Protein AF-0000000074464822 (afdb_homodimer)

Organism: Aspergillus tubingensis (strain CBS 134.48) (NCBI:txid767770)

Sequence (252 aa):
MSTTTFASEATTFESALTSLFSGPPETTEADLAKLFTPTFTQRDDETTRDFSAFVAHIKWLRGNLPPGSVTLKITQFLRDGNQFADRHSSTMTMPDGKVGAAETFMFGEVAEDGRIEWVVETVKRKMSTTTFASEATTFESALTSLFSGPPETTEADLAKLFTPTFTQRDDETTRDFSAFVAHIKWLRGNLPPGSVTLKITQFLRDGNQFADRHSSTMTMPDGKVGAAETFMFGEVAEDGRIEWVVETVKRK

Structure (mmCIF, N/CA/C/O backbone):
data_AF-0000000074464822-model_v1
#
loop_
_entity.id
_entity.type
_entity.pdbx_description
1 polymer 'SnoaL-like domain-containing protein'
#
loop_
_atom_site.group_PDB
_atom_site.id
_atom_site.type_symbol
_atom_site.label_atom_id
_atom_site.label_alt_id
_atom_site.label_comp_id
_atom_site.label_asym_id
_atom_site.label_entity_id
_atom_site.label_seq_id
_atom_site.pdbx_PDB_ins_code
_atom_site.Cartn_x
_atom_site.Cartn_y
_atom_site.Cartn_z
_atom_site.occupancy
_atom_site.B_iso_or_equiv
_atom_site.auth_seq_id
_atom_site.auth_comp_id
_atom_site.auth_asym_id
_atom_site.auth_atom_id
_atom_site.pdbx_PDB_model_num
ATOM 1 N N . MET A 1 1 ? -4.094 8.406 30.281 1 46.09 1 MET A N 1
ATOM 2 C CA . MET A 1 1 ? -3.926 9.43 29.266 1 46.09 1 MET A CA 1
ATOM 3 C C . MET A 1 1 ? -4.852 9.172 28.078 1 46.09 1 MET A C 1
ATOM 5 O O . MET A 1 1 ? -5.109 8.023 27.719 1 46.09 1 MET A O 1
ATOM 9 N N . SER A 1 2 ? -5.699 10.023 27.844 1 52.19 2 SER A N 1
ATOM 10 C CA . SER A 1 2 ? -6.73 9.867 26.812 1 52.19 2 SER A CA 1
ATOM 11 C C . SER A 1 2 ? -6.133 9.422 25.484 1 52.19 2 SER A C 1
ATOM 13 O O . SER A 1 2 ? -5.223 10.062 24.969 1 52.19 2 SER A O 1
ATOM 15 N N . THR A 1 3 ? -6.125 8.148 25.156 1 66.31 3 THR A N 1
ATOM 16 C CA . THR A 1 3 ? -5.508 7.559 23.984 1 66.31 3 THR A CA 1
ATOM 17 C C . THR A 1 3 ? -6.207 8.031 22.703 1 66.31 3 THR A C 1
ATOM 19 O O . THR A 1 3 ? -7.438 7.977 22.609 1 66.31 3 THR A O 1
ATOM 22 N N . THR A 1 4 ? -5.516 8.93 22.031 1 82.44 4 THR A N 1
ATOM 23 C CA . THR A 1 4 ? -6.055 9.289 20.719 1 82.44 4 THR A CA 1
ATOM 24 C C . THR A 1 4 ? -6.453 8.039 19.938 1 82.44 4 THR A C 1
ATOM 26 O O . THR A 1 4 ? -5.805 7 20.047 1 82.44 4 THR A O 1
ATOM 29 N N . THR A 1 5 ? -7.629 8.117 19.266 1 92.38 5 THR A N 1
ATOM 30 C CA . THR A 1 5 ? -8.172 6.922 18.625 1 92.38 5 THR A CA 1
ATOM 31 C C . THR A 1 5 ? -8.508 7.199 17.156 1 92.38 5 THR A C 1
ATOM 33 O O . THR A 1 5 ? -9.211 6.418 16.516 1 92.38 5 THR A O 1
ATOM 36 N N . PHE A 1 6 ? -7.957 8.25 16.688 1 97 6 PHE A N 1
ATOM 37 C CA . PHE A 1 6 ? -8.375 8.68 15.359 1 97 6 PHE A CA 1
ATOM 38 C C . PHE A 1 6 ? -7.98 7.641 14.312 1 97 6 PHE A C 1
ATOM 40 O O . PHE A 1 6 ? -8.609 7.551 13.258 1 97 6 PHE A O 1
ATOM 47 N N . ALA A 1 7 ? -6.984 6.816 14.609 1 97.19 7 ALA A N 1
ATOM 48 C CA . ALA A 1 7 ? -6.473 5.863 13.633 1 97.19 7 ALA A CA 1
ATOM 49 C C . ALA A 1 7 ? -7.09 4.484 13.836 1 97.19 7 ALA A C 1
ATOM 51 O O . ALA A 1 7 ? -6.492 3.469 13.469 1 97.19 7 ALA A O 1
ATOM 52 N N . SER A 1 8 ? -8.273 4.445 14.422 1 96.19 8 SER A N 1
ATOM 53 C CA . SER A 1 8 ? -8.898 3.158 14.703 1 96.19 8 SER A CA 1
ATOM 54 C C . SER A 1 8 ? -10 2.848 13.703 1 96.19 8 SER A C 1
ATOM 56 O O . SER A 1 8 ? -10.453 1.704 13.602 1 96.19 8 SER A O 1
ATOM 58 N N . GLU A 1 9 ? -10.453 3.93 13.031 1 97 9 GLU A N 1
ATOM 59 C CA . GLU A 1 9 ? -11.531 3.768 12.062 1 97 9 GLU A CA 1
ATOM 60 C C . GLU A 1 9 ? -11.305 4.633 10.828 1 97 9 GLU A C 1
ATOM 62 O O . GLU A 1 9 ? -10.742 5.727 10.922 1 97 9 GLU A O 1
ATOM 67 N N . ALA A 1 10 ? -11.891 4.152 9.758 1 98 10 ALA A N 1
ATOM 68 C CA . ALA A 1 10 ? -11.703 4.824 8.477 1 98 10 ALA A CA 1
ATOM 69 C C . ALA A 1 10 ? -12.18 6.273 8.539 1 98 10 ALA A C 1
ATOM 71 O O . ALA A 1 10 ? -11.477 7.18 8.086 1 98 10 ALA A O 1
ATOM 72 N N . THR A 1 11 ? -13.289 6.531 9.125 1 97.94 11 THR A N 1
ATOM 73 C CA . THR A 1 11 ? -13.906 7.855 9.102 1 97.94 11 THR A CA 1
ATOM 74 C C . THR A 1 11 ? -13.07 8.852 9.898 1 97.94 11 THR A C 1
ATOM 76 O O . THR A 1 11 ? -12.805 9.961 9.438 1 97.94 11 THR A O 1
ATOM 79 N N . THR A 1 12 ? -12.711 8.477 11.086 1 98.12 12 THR A N 1
ATOM 80 C CA . THR A 1 12 ? -11.914 9.375 11.914 1 98.12 12 THR A CA 1
ATOM 81 C C . THR A 1 12 ? -10.516 9.547 11.336 1 98.12 12 THR A C 1
ATOM 83 O O . THR A 1 12 ? -9.922 10.633 11.43 1 98.12 12 THR A O 1
ATOM 86 N N . PHE A 1 13 ? -9.992 8.492 10.766 1 98.75 13 PHE A N 1
ATOM 87 C CA . PHE A 1 13 ? -8.688 8.586 10.117 1 98.75 13 PHE A CA 1
ATOM 88 C C . PHE A 1 13 ? -8.742 9.531 8.922 1 98.75 13 PHE A C 1
ATOM 90 O O . PHE A 1 13 ? -7.855 10.367 8.742 1 98.75 13 PHE A O 1
ATOM 97 N N . GLU A 1 14 ? -9.766 9.445 8.141 1 98.75 14 GLU A N 1
ATOM 98 C CA . GLU A 1 14 ? -9.984 10.328 6.996 1 98.75 14 GLU A CA 1
ATOM 99 C C . GLU A 1 14 ? -10.039 11.789 7.434 1 98.75 14 GLU A C 1
ATOM 101 O O . GLU A 1 14 ? -9.414 12.648 6.809 1 98.75 14 GLU A O 1
ATOM 106 N N . SER A 1 15 ? -10.773 12.031 8.484 1 98 15 SER A N 1
ATOM 107 C CA . SER A 1 15 ? -10.867 13.383 9.023 1 98 15 SER A CA 1
ATOM 108 C C . SER A 1 15 ? -9.508 13.891 9.492 1 98 15 SER A C 1
ATOM 110 O O . SER A 1 15 ? -9.164 15.055 9.273 1 98 15 SER A O 1
ATOM 112 N N . ALA A 1 16 ? -8.781 13.023 10.109 1 98.19 16 ALA A N 1
ATOM 113 C CA . ALA A 1 16 ? -7.453 13.391 10.586 1 98.19 16 ALA A CA 1
ATOM 114 C C . ALA A 1 16 ? -6.531 13.742 9.422 1 98.19 16 ALA A C 1
ATOM 116 O O . ALA A 1 16 ? -5.871 14.789 9.438 1 98.19 16 ALA A O 1
ATOM 117 N N . LEU A 1 17 ? -6.477 12.891 8.398 1 98.38 17 LEU A N 1
ATOM 118 C CA . LEU A 1 17 ? -5.621 13.148 7.246 1 98.38 17 LEU A CA 1
ATOM 119 C C . LEU A 1 17 ? -6.02 14.445 6.555 1 98.38 17 LEU A C 1
ATOM 121 O O . LEU A 1 17 ? -5.156 15.242 6.176 1 98.38 17 LEU A O 1
ATOM 125 N N . THR A 1 18 ? -7.281 14.68 6.402 1 97.5 18 THR A N 1
ATOM 126 C CA . THR A 1 18 ? -7.777 15.891 5.758 1 97.5 18 THR A CA 1
ATOM 127 C C . THR A 1 18 ? -7.402 17.125 6.57 1 97.5 18 THR A C 1
ATOM 129 O O . THR A 1 18 ? -7.09 18.172 6.004 1 97.5 18 THR A O 1
ATOM 132 N N . SER A 1 19 ? -7.41 17.016 7.855 1 97.06 19 SER A N 1
ATOM 133 C CA . SER A 1 19 ? -7.152 18.141 8.742 1 97.06 19 SER A CA 1
ATOM 134 C C . SER A 1 19 ? -5.711 18.625 8.633 1 97.06 19 SER A C 1
ATOM 136 O O . SER A 1 19 ? -5.379 19.719 9.078 1 97.06 19 SER A O 1
ATOM 138 N N . LEU A 1 20 ? -4.855 17.781 8.094 1 97.94 20 LEU A N 1
ATOM 139 C CA . LEU A 1 20 ? -3.451 18.141 7.953 1 97.94 20 LEU A CA 1
ATOM 140 C C . LEU A 1 20 ? -3.295 19.422 7.145 1 97.94 20 LEU A C 1
ATOM 142 O O . LEU A 1 20 ? -2.361 20.203 7.375 1 97.94 20 LEU A O 1
ATOM 146 N N . PHE A 1 21 ? -4.168 19.609 6.242 1 97.19 21 PHE A N 1
ATOM 147 C CA . PHE A 1 21 ? -4.008 20.6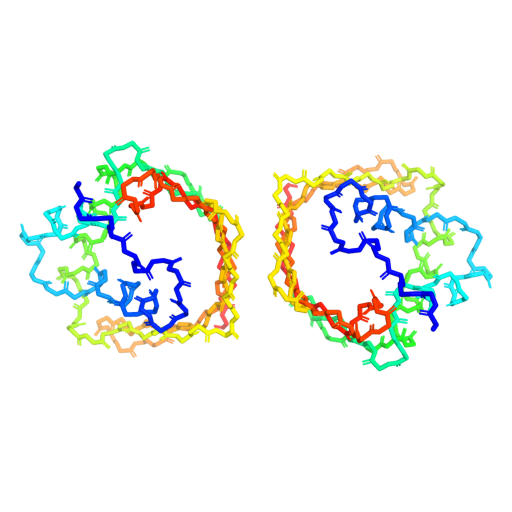72 5.254 1 97.19 21 PHE A CA 1
ATOM 148 C C . PHE A 1 21 ? -4.867 21.875 5.613 1 97.19 21 PHE A C 1
ATOM 150 O O . PHE A 1 21 ? -4.961 22.828 4.84 1 97.19 21 PHE A O 1
ATOM 157 N N . SER A 1 22 ? -5.438 21.797 6.773 1 94.44 22 SER A N 1
ATOM 158 C CA . SER A 1 22 ? -6.328 22.875 7.215 1 94.44 22 SER A CA 1
ATOM 159 C C . SER A 1 22 ? -5.688 23.703 8.32 1 94.44 22 SER A C 1
ATOM 161 O O . SER A 1 22 ? -4.793 23.219 9.023 1 94.44 22 SER A O 1
ATOM 163 N N . GLY A 1 23 ? -6.109 24.953 8.508 1 94.5 23 GLY A N 1
ATOM 164 C CA . GLY A 1 23 ? -5.641 25.828 9.562 1 94.5 23 GLY A CA 1
ATOM 165 C C . GLY A 1 23 ? -4.504 26.734 9.125 1 94.5 23 GLY A C 1
ATOM 166 O O . GLY A 1 23 ? -3.908 26.531 8.07 1 94.5 23 GLY A O 1
ATOM 167 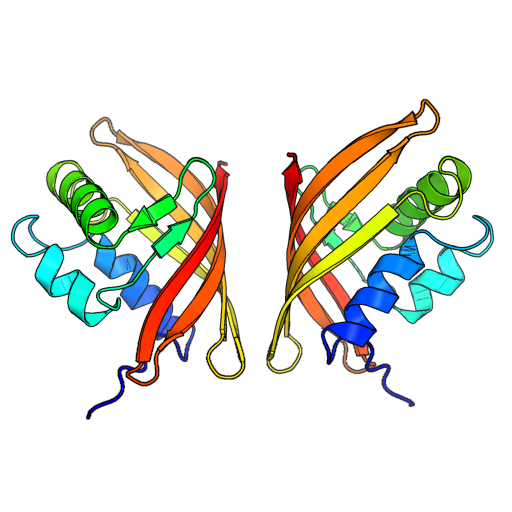N N . PRO A 1 24 ? -4.227 27.812 9.945 1 96.25 24 PRO A N 1
ATOM 168 C CA . PRO A 1 24 ? -3.125 28.719 9.594 1 96.25 24 PRO A CA 1
ATOM 169 C C . PRO A 1 24 ? -1.755 28.047 9.742 1 96.25 24 PRO A C 1
ATOM 171 O O . PRO A 1 24 ? -1.562 27.203 10.609 1 96.25 24 PRO A O 1
ATOM 174 N N . PRO A 1 25 ? -0.821 28.438 8.867 1 97.69 25 PRO A N 1
ATOM 175 C CA . PRO A 1 25 ? 0.526 27.859 8.93 1 97.69 25 PRO A CA 1
ATOM 176 C C . PRO A 1 25 ? 1.141 27.953 10.328 1 97.69 25 PRO A C 1
ATOM 178 O O . PRO A 1 25 ? 1.886 27.062 10.742 1 97.69 25 PRO A O 1
ATOM 181 N N . GLU A 1 26 ? 0.803 28.922 11.125 1 97.81 26 GLU A N 1
ATOM 182 C CA . GLU A 1 26 ? 1.422 29.219 12.414 1 97.81 26 GLU A CA 1
ATOM 183 C C . GLU A 1 26 ? 1.108 28.125 13.43 1 97.81 26 GLU A C 1
ATOM 185 O O . GLU A 1 26 ? 1.851 27.938 14.398 1 97.81 26 GLU A O 1
ATOM 190 N N . THR A 1 27 ? 0.01 27.406 13.195 1 98.19 27 THR A N 1
ATOM 191 C CA . THR A 1 27 ? -0.395 26.406 14.18 1 98.19 27 THR A CA 1
ATOM 192 C C . THR A 1 27 ? -0.031 25.016 13.703 1 98.19 27 THR A C 1
ATOM 194 O O . THR A 1 27 ? -0.394 24.016 14.336 1 98.19 27 THR A O 1
ATOM 197 N N . THR A 1 28 ? 0.711 24.875 12.625 1 98.56 28 THR A N 1
ATOM 198 C CA . THR A 1 28 ? 0.962 23.594 11.977 1 98.56 28 THR A CA 1
ATOM 199 C C . THR A 1 28 ? 1.614 22.625 12.953 1 98.56 28 THR A C 1
ATOM 201 O O . THR A 1 28 ? 1.137 21.5 13.125 1 98.56 28 THR A O 1
ATOM 204 N N . GLU A 1 29 ? 2.641 23.016 13.625 1 98.69 29 GLU A N 1
ATOM 205 C CA . GLU A 1 29 ? 3.383 22.094 14.492 1 98.69 29 GLU A CA 1
ATOM 206 C C . GLU A 1 29 ? 2.512 21.594 15.641 1 98.69 29 GLU A C 1
ATOM 208 O O . GLU A 1 29 ? 2.504 20.406 15.945 1 98.69 29 GLU A O 1
ATOM 213 N N . ALA A 1 30 ? 1.84 22.484 16.281 1 98.56 30 ALA A N 1
ATOM 214 C CA . ALA A 1 30 ? 0.974 22.109 17.391 1 98.56 30 ALA A CA 1
ATOM 215 C C . ALA A 1 30 ? -0.124 21.156 16.938 1 98.56 30 ALA A C 1
ATOM 217 O O . ALA A 1 30 ? -0.455 20.203 17.641 1 98.56 30 ALA A O 1
ATOM 218 N N . ASP A 1 31 ? -0.759 21.406 15.805 1 98.25 31 ASP A N 1
ATOM 219 C CA . ASP A 1 31 ? -1.804 20.547 15.258 1 98.25 31 ASP A CA 1
ATOM 220 C C . ASP A 1 31 ? -1.26 19.156 14.953 1 98.25 31 ASP A C 1
ATOM 222 O O . ASP A 1 31 ? -1.88 18.156 15.305 1 98.25 31 ASP A O 1
ATOM 226 N N . LEU A 1 32 ? -0.098 19.109 14.312 1 98.62 32 LEU A N 1
ATOM 227 C CA . LEU A 1 32 ? 0.474 17.828 13.914 1 98.62 32 LEU A CA 1
ATOM 228 C C . LEU A 1 32 ? 0.945 17.031 15.125 1 98.62 32 LEU A C 1
ATOM 230 O O . LEU A 1 32 ? 0.882 15.805 15.141 1 98.62 32 LEU A O 1
ATOM 234 N N . ALA A 1 33 ? 1.358 17.719 16.156 1 98.5 33 ALA A N 1
ATOM 235 C CA . ALA A 1 33 ? 1.831 17.062 17.375 1 98.5 33 ALA A CA 1
ATOM 236 C C . ALA A 1 33 ? 0.699 16.312 18.062 1 98.5 33 ALA A C 1
ATOM 238 O O . ALA A 1 33 ? 0.946 15.438 18.891 1 98.5 33 ALA A O 1
ATOM 239 N N . LYS A 1 34 ? -0.506 16.625 17.781 1 98.06 34 LYS A N 1
ATOM 240 C CA . LYS A 1 34 ? -1.649 15.898 18.328 1 98.06 34 LYS A CA 1
ATOM 241 C C . LYS A 1 34 ? -1.821 14.547 17.625 1 98.06 34 LYS A C 1
ATOM 243 O O . LYS A 1 34 ? -2.455 13.641 18.172 1 98.06 34 LYS A O 1
ATOM 248 N N . LEU A 1 35 ? -1.298 14.422 16.406 1 98.56 35 LEU A N 1
ATOM 249 C CA . LEU A 1 35 ? -1.56 13.266 15.562 1 98.56 35 LEU A CA 1
ATOM 250 C C . LEU A 1 35 ? -0.312 12.398 15.422 1 98.56 35 LEU A C 1
ATOM 252 O O . LEU A 1 35 ? -0.412 11.188 15.18 1 98.56 35 LEU A O 1
ATOM 256 N N . PHE A 1 36 ? 0.83 13.031 15.57 1 98.75 36 PHE A N 1
ATOM 257 C CA . PHE A 1 36 ? 2.096 12.352 15.312 1 98.75 36 PHE A CA 1
ATOM 258 C C . PHE A 1 36 ? 3.023 12.469 16.516 1 98.75 36 PHE A C 1
ATOM 260 O O . PHE A 1 36 ? 3.039 13.5 17.203 1 98.75 36 PHE A O 1
ATOM 267 N N . THR A 1 37 ? 3.82 11.43 16.766 1 98.75 37 THR A N 1
ATOM 268 C CA . THR A 1 37 ? 4.789 11.461 17.844 1 98.75 37 THR A CA 1
ATOM 269 C C . THR A 1 37 ? 5.969 12.359 17.5 1 98.75 37 THR A C 1
ATOM 271 O O . THR A 1 37 ? 6.195 12.672 16.328 1 98.75 37 THR A O 1
ATOM 274 N N . PRO A 1 38 ? 6.723 12.727 18.484 1 98.31 38 PRO A N 1
ATOM 275 C CA . PRO A 1 38 ? 7.906 13.539 18.203 1 98.31 38 PRO A CA 1
ATOM 276 C C . PRO A 1 38 ? 8.969 12.789 17.406 1 98.31 38 PRO A C 1
ATOM 278 O O . PRO A 1 38 ? 9.836 13.414 16.781 1 98.31 38 PRO A O 1
ATOM 281 N N . THR A 1 39 ? 8.922 11.484 17.375 1 98.5 39 THR A N 1
ATOM 282 C CA . THR A 1 39 ? 9.891 10.664 16.656 1 98.5 39 THR A CA 1
ATOM 283 C C . THR A 1 39 ? 9.328 10.211 15.305 1 98.5 39 THR A C 1
ATOM 285 O O . THR A 1 39 ? 9.906 9.344 14.648 1 98.5 39 THR A O 1
ATOM 288 N N . PHE A 1 40 ? 8.25 10.758 14.969 1 98.88 40 PHE A N 1
ATOM 289 C CA . PHE A 1 40 ? 7.539 10.406 13.75 1 98.88 40 PHE A CA 1
ATOM 290 C C . PHE A 1 40 ? 8.469 10.477 12.547 1 98.88 40 PHE A C 1
ATOM 292 O O . PHE A 1 40 ? 9.297 11.383 12.438 1 98.88 40 PHE A O 1
ATOM 299 N N . THR A 1 41 ? 8.273 9.531 11.578 1 98.88 41 THR A N 1
ATOM 300 C CA . THR A 1 41 ? 8.906 9.594 10.258 1 98.88 41 THR A CA 1
ATOM 301 C C . THR A 1 41 ? 7.887 9.312 9.156 1 98.88 41 THR A C 1
ATOM 303 O O . THR A 1 41 ? 7 8.469 9.328 1 98.88 41 THR A O 1
ATOM 306 N N . GLN A 1 42 ? 8.031 9.992 8.047 1 98.88 42 GLN A N 1
ATOM 307 C CA . GLN A 1 42 ? 7.27 9.719 6.832 1 98.88 42 GLN A CA 1
ATOM 308 C C . GLN A 1 42 ? 8.195 9.375 5.668 1 98.88 42 GLN A C 1
ATOM 310 O O . GLN A 1 42 ? 9.008 10.203 5.246 1 98.88 42 GLN A O 1
ATOM 315 N N . ARG A 1 43 ? 8.102 8.164 5.152 1 98.75 43 ARG A N 1
ATOM 316 C CA . ARG A 1 43 ? 8.789 7.797 3.922 1 98.75 43 ARG A CA 1
ATOM 317 C C . ARG A 1 43 ? 7.832 7.777 2.736 1 98.75 43 ARG A C 1
ATOM 319 O O . ARG A 1 43 ? 6.875 7 2.719 1 98.75 43 ARG A O 1
ATOM 326 N N . ASP A 1 44 ? 8.086 8.648 1.851 1 97.38 44 ASP A N 1
ATOM 327 C CA . ASP A 1 44 ? 7.305 8.609 0.618 1 97.38 44 ASP A CA 1
ATOM 328 C C . ASP A 1 44 ? 8.156 8.133 -0.557 1 97.38 44 ASP A C 1
ATOM 330 O O . ASP A 1 44 ? 9.109 7.371 -0.373 1 97.38 44 ASP A O 1
ATOM 334 N N . ASP A 1 45 ? 7.809 8.461 -1.777 1 95.69 45 ASP A N 1
ATOM 335 C CA . ASP A 1 45 ? 8.484 7.941 -2.961 1 95.69 45 ASP A CA 1
ATOM 336 C C . ASP A 1 45 ? 9.891 8.531 -3.094 1 95.69 45 ASP A C 1
ATOM 338 O O . ASP A 1 45 ? 10.773 7.918 -3.691 1 95.69 45 ASP A O 1
ATOM 342 N N . GLU A 1 46 ? 10.109 9.664 -2.525 1 94.44 46 GLU A N 1
ATOM 343 C CA . GLU A 1 46 ? 11.305 10.43 -2.859 1 94.44 46 GLU A CA 1
ATOM 344 C C . GLU A 1 46 ? 12.258 10.516 -1.67 1 94.44 46 GLU A C 1
ATOM 346 O O . GLU A 1 46 ? 13.477 10.562 -1.848 1 94.44 46 GLU A O 1
ATOM 351 N N . THR A 1 47 ? 11.68 10.594 -0.517 1 96.31 47 THR A N 1
ATOM 352 C CA . THR A 1 47 ? 12.523 10.883 0.635 1 96.31 47 THR A CA 1
ATOM 353 C C . THR A 1 47 ? 11.883 10.383 1.923 1 96.31 47 THR A C 1
ATOM 355 O O . THR A 1 47 ? 10.758 9.867 1.902 1 96.31 47 THR A O 1
ATOM 358 N N . THR A 1 48 ? 12.664 10.492 2.979 1 98.38 48 THR A N 1
ATOM 359 C CA . THR A 1 48 ? 12.172 10.305 4.34 1 98.38 48 THR A CA 1
ATOM 360 C C . THR A 1 48 ? 12.25 11.617 5.121 1 98.38 48 THR A C 1
ATOM 362 O O . THR A 1 48 ? 13.281 12.289 5.117 1 98.38 48 THR A O 1
ATOM 365 N N . ARG A 1 49 ? 11.133 12.008 5.758 1 98.75 49 ARG A N 1
ATOM 366 C CA . ARG A 1 49 ? 11.047 13.203 6.594 1 98.75 49 ARG A CA 1
ATOM 367 C C . ARG A 1 49 ? 10.898 12.836 8.062 1 98.75 49 ARG A C 1
ATOM 369 O O . ARG A 1 49 ? 10.125 11.938 8.414 1 98.75 49 ARG A O 1
ATOM 376 N N . ASP A 1 50 ? 11.664 13.469 8.883 1 9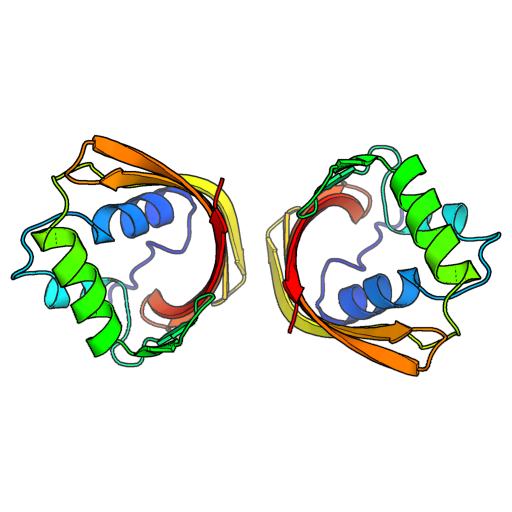8.81 50 ASP A N 1
ATOM 377 C CA . ASP A 1 50 ? 11.344 13.422 10.312 1 98.81 50 ASP A CA 1
ATOM 378 C C . ASP A 1 50 ? 10.227 14.398 10.656 1 98.81 50 ASP A C 1
ATOM 380 O O . ASP A 1 50 ? 9.664 15.047 9.766 1 98.81 50 ASP A O 1
ATOM 384 N N . PHE A 1 51 ? 9.875 14.469 11.938 1 98.88 51 PHE A N 1
ATOM 385 C CA . PHE A 1 51 ? 8.727 15.266 12.352 1 98.88 51 PHE A CA 1
ATOM 386 C C . PHE A 1 51 ? 8.914 16.719 11.945 1 98.88 51 PHE A C 1
ATOM 388 O O . PHE A 1 51 ? 8 17.344 11.391 1 98.88 51 PHE A O 1
ATOM 395 N N . SER A 1 52 ? 10.086 17.312 12.188 1 98.81 52 SER A N 1
ATOM 396 C CA . SER A 1 52 ? 10.336 18.719 11.891 1 98.81 52 SER A CA 1
ATOM 397 C C . SER A 1 52 ? 10.234 19 10.391 1 98.81 52 SER A C 1
ATOM 399 O O . SER A 1 52 ? 9.641 20 9.977 1 98.81 52 SER A O 1
ATOM 401 N N . ALA A 1 53 ? 10.797 18.125 9.602 1 98.75 53 ALA A N 1
ATOM 402 C CA . ALA A 1 53 ? 10.727 18.281 8.156 1 98.75 53 ALA A CA 1
ATOM 403 C C . ALA A 1 53 ? 9.297 18.125 7.656 1 98.75 53 ALA A C 1
ATOM 405 O O . ALA A 1 53 ? 8.875 18.812 6.723 1 98.75 53 ALA A O 1
ATOM 406 N N . PHE A 1 54 ? 8.633 17.219 8.203 1 98.81 54 PHE A N 1
ATOM 407 C CA . PHE A 1 54 ? 7.23 17.016 7.859 1 98.81 54 PHE A CA 1
ATOM 408 C C . PHE A 1 54 ? 6.406 18.25 8.195 1 98.81 54 PHE A C 1
ATOM 410 O O . PHE A 1 54 ? 5.594 18.703 7.387 1 98.81 54 PHE A O 1
ATOM 417 N N . VAL A 1 55 ? 6.609 18.766 9.375 1 98.81 55 VAL A N 1
ATOM 418 C CA . VAL A 1 55 ? 5.945 20 9.789 1 98.81 55 VAL A CA 1
ATOM 419 C C . VAL A 1 55 ? 6.23 21.109 8.781 1 98.81 55 VAL A C 1
ATOM 421 O O . VAL A 1 55 ? 5.316 21.828 8.352 1 98.81 55 VAL A O 1
ATOM 424 N N . ALA A 1 56 ? 7.488 21.234 8.422 1 98.69 56 ALA A N 1
ATOM 425 C CA . ALA A 1 56 ? 7.863 22.266 7.461 1 98.69 56 ALA A CA 1
ATOM 426 C C . ALA A 1 56 ? 7.129 22.094 6.137 1 98.69 56 ALA A C 1
ATOM 428 O O . ALA A 1 56 ? 6.68 23.062 5.527 1 98.69 56 ALA A O 1
ATOM 429 N N . HIS A 1 57 ? 6.992 20.922 5.688 1 97.94 57 HIS A N 1
ATOM 430 C CA . HIS A 1 57 ? 6.312 20.609 4.434 1 97.94 57 HIS A CA 1
ATOM 431 C C . HIS A 1 57 ? 4.832 20.969 4.504 1 97.94 57 HIS A C 1
ATOM 433 O O . HIS A 1 57 ? 4.316 21.672 3.625 1 97.94 57 HIS A O 1
ATOM 439 N N . ILE A 1 58 ? 4.18 20.516 5.551 1 98.25 58 ILE A N 1
ATOM 440 C CA . ILE A 1 58 ? 2.754 20.781 5.707 1 98.25 58 ILE A CA 1
ATOM 441 C C . ILE A 1 58 ? 2.529 22.281 5.906 1 98.25 58 ILE A C 1
ATOM 443 O O . ILE A 1 58 ? 1.56 22.844 5.391 1 98.25 58 ILE A O 1
ATOM 447 N N . LYS A 1 59 ? 3.408 22.938 6.68 1 98.5 59 LYS A N 1
ATOM 448 C CA . LYS A 1 59 ? 3.328 24.375 6.871 1 98.5 59 LYS A CA 1
ATOM 449 C C . LYS A 1 59 ? 3.395 25.109 5.535 1 98.5 59 LYS A C 1
ATOM 451 O O . LYS A 1 59 ? 2.641 26.062 5.301 1 98.5 59 LYS A O 1
ATOM 456 N N . TRP A 1 60 ? 4.309 24.688 4.711 1 97.88 60 TRP A N 1
ATOM 457 C CA . TRP A 1 60 ? 4.414 25.266 3.373 1 97.88 60 TRP A CA 1
ATOM 458 C C . TRP A 1 60 ? 3.117 25.078 2.594 1 97.88 60 TRP A C 1
ATOM 460 O O . TRP A 1 60 ? 2.605 26.031 1.994 1 97.88 60 TRP A O 1
ATOM 470 N N . LEU A 1 61 ? 2.555 23.906 2.637 1 97.06 61 LEU A N 1
ATOM 471 C CA . LEU A 1 61 ? 1.312 23.625 1.923 1 97.06 61 LEU A CA 1
ATOM 472 C C . LEU A 1 61 ? 0.179 24.5 2.443 1 97.06 61 LEU A C 1
ATOM 474 O O . LEU A 1 61 ? -0.58 25.078 1.656 1 97.06 61 LEU A O 1
ATOM 478 N N . ARG A 1 62 ? 0.076 24.625 3.752 1 97.25 62 ARG A N 1
ATOM 479 C CA . ARG A 1 62 ? -0.955 25.469 4.348 1 97.25 62 ARG A CA 1
ATOM 480 C C . ARG A 1 62 ? -0.786 26.922 3.92 1 97.25 62 ARG A C 1
ATOM 482 O O . ARG A 1 62 ? -1.769 27.656 3.791 1 97.25 62 ARG A O 1
ATOM 489 N N . GLY A 1 63 ? 0.377 27.344 3.766 1 96.75 63 GLY A N 1
ATOM 490 C CA . GLY A 1 63 ? 0.651 28.719 3.393 1 96.75 63 GLY A CA 1
ATOM 491 C C . GLY A 1 63 ? 0.422 29 1.918 1 96.75 63 GLY A C 1
ATOM 492 O O . GLY A 1 63 ? 0.184 30.141 1.524 1 96.75 63 GLY A O 1
ATOM 493 N N . ASN A 1 64 ? 0.451 27.984 1.107 1 95.81 64 ASN A N 1
ATOM 494 C CA . ASN A 1 64 ? 0.477 28.188 -0.335 1 95.81 64 ASN A CA 1
ATOM 495 C C . ASN A 1 64 ? -0.819 27.734 -0.994 1 95.81 64 ASN A C 1
ATOM 497 O O . ASN A 1 64 ? -1.135 28.141 -2.111 1 95.81 64 ASN A O 1
ATOM 501 N N . LEU A 1 65 ? -1.514 26.828 -0.311 1 95.19 65 LEU A N 1
ATOM 502 C CA . LEU A 1 65 ? -2.752 26.312 -0.876 1 95.19 65 LEU A CA 1
ATOM 503 C C . LEU A 1 65 ? -3.965 26.984 -0.242 1 95.19 65 LEU A C 1
ATOM 505 O O . LEU A 1 65 ? -4.016 27.156 0.977 1 95.19 65 LEU A O 1
ATOM 509 N N . PRO A 1 66 ? -4.906 27.328 -1.071 1 91.88 66 PRO A N 1
ATOM 510 C CA . PRO A 1 66 ? -6.164 27.781 -0.477 1 91.88 66 PRO A CA 1
ATOM 511 C C . PRO A 1 66 ? -6.836 26.719 0.374 1 91.88 66 PRO A C 1
ATOM 513 O O . PRO A 1 66 ? -6.66 25.516 0.12 1 91.88 66 PRO A O 1
ATOM 516 N N . PRO A 1 67 ? -7.613 27.219 1.364 1 89.06 67 PRO A N 1
ATOM 517 C CA . PRO A 1 67 ? -8.375 26.25 2.143 1 89.06 67 PRO A CA 1
ATOM 518 C C . PRO A 1 67 ? -9.258 25.359 1.27 1 89.06 67 PRO A C 1
ATOM 520 O O . PRO A 1 67 ? -9.867 25.828 0.306 1 89.06 67 PRO A O 1
ATOM 523 N N . GLY A 1 68 ? -9.258 24.109 1.576 1 92.62 68 GLY A N 1
ATOM 524 C CA . GLY A 1 68 ? -10.117 23.188 0.844 1 92.62 68 GLY A CA 1
ATOM 525 C C . GLY A 1 68 ? -9.477 22.672 -0.428 1 92.62 68 GLY A C 1
ATOM 526 O O . GLY A 1 68 ? -10.125 21.969 -1.208 1 92.62 68 GLY A O 1
ATOM 527 N N . SER A 1 69 ? -8.242 22.922 -0.687 1 96.56 69 SER A N 1
ATOM 528 C CA . SER A 1 69 ? -7.555 22.562 -1.921 1 96.56 69 SER A CA 1
ATOM 529 C C . SER A 1 69 ? -7.242 21.078 -1.967 1 96.56 69 SER A C 1
ATOM 531 O O . SER A 1 69 ? -6.898 20.547 -3.021 1 96.56 69 SER A O 1
ATOM 533 N N . VAL A 1 70 ? -7.344 20.406 -0.818 1 97.62 70 VAL A N 1
ATOM 534 C CA . VAL A 1 70 ? -7.031 18.984 -0.762 1 97.62 70 VAL A CA 1
ATOM 535 C C . VAL A 1 70 ? -8.273 18.188 -0.354 1 97.62 70 VAL A C 1
ATOM 537 O O . VAL A 1 70 ? -8.93 18.531 0.638 1 97.62 70 VAL A O 1
ATOM 540 N N . THR A 1 71 ? -8.594 17.266 -1.134 1 97.69 71 THR A N 1
ATOM 541 C CA . THR A 1 71 ? -9.625 16.297 -0.762 1 97.69 71 THR A CA 1
ATOM 542 C C . THR A 1 71 ? -9.031 14.898 -0.614 1 97.69 71 THR A C 1
ATOM 544 O O . THR A 1 71 ? -8.008 14.586 -1.227 1 97.69 71 THR A O 1
ATOM 547 N N . LEU A 1 72 ? -9.648 14.18 0.196 1 98.38 72 LEU A N 1
ATOM 548 C CA . LEU A 1 72 ? -9.195 12.812 0.444 1 98.38 72 LEU A CA 1
ATOM 549 C C . LEU A 1 72 ? -10.367 11.891 0.742 1 98.38 72 LEU A C 1
ATOM 551 O O . LEU A 1 72 ? -11.273 12.258 1.491 1 98.38 72 LEU A O 1
ATOM 555 N N . LYS A 1 73 ? -10.406 10.688 0.157 1 98.75 73 LYS A N 1
ATOM 556 C CA . LYS A 1 73 ? -11.398 9.648 0.406 1 98.75 73 LYS A CA 1
ATOM 557 C C . LYS A 1 73 ? -10.727 8.297 0.639 1 98.75 73 LYS A C 1
ATOM 559 O O . LYS A 1 73 ? -10.062 7.762 -0.255 1 98.75 73 LYS A O 1
ATOM 564 N N . ILE A 1 74 ? -10.914 7.77 1.808 1 98.81 74 ILE A N 1
ATOM 565 C CA . ILE A 1 74 ? -10.383 6.449 2.117 1 98.81 74 ILE A CA 1
ATOM 566 C C . ILE A 1 74 ? -11.172 5.383 1.365 1 98.81 74 ILE A C 1
ATOM 568 O O . ILE A 1 74 ? -12.398 5.332 1.452 1 98.81 74 ILE A O 1
ATOM 572 N N . THR A 1 75 ? -10.539 4.578 0.665 1 98.62 75 THR A N 1
ATOM 573 C CA . THR A 1 75 ? -11.141 3.479 -0.08 1 98.62 75 THR A CA 1
ATOM 574 C C . THR A 1 75 ? -11.094 2.188 0.73 1 98.62 75 THR A C 1
ATOM 576 O O . THR A 1 75 ? -11.984 1.345 0.619 1 98.62 75 THR A O 1
ATOM 579 N N . GLN A 1 76 ? -10.055 1.967 1.468 1 98.75 76 GLN A N 1
ATOM 580 C CA . GLN A 1 76 ? -9.844 0.795 2.312 1 98.75 76 GLN A CA 1
ATOM 581 C C . GLN A 1 76 ? -8.984 1.138 3.525 1 98.75 76 GLN A C 1
ATOM 583 O O . GLN A 1 76 ? -7.992 1.855 3.406 1 98.75 76 GLN A O 1
ATOM 588 N N . PHE A 1 77 ? -9.383 0.729 4.676 1 98.88 77 PHE A N 1
ATOM 589 C CA . PHE A 1 77 ? -8.688 0.976 5.93 1 98.88 77 PHE A CA 1
ATOM 590 C C . PHE A 1 77 ? -8.641 -0.287 6.785 1 98.88 77 PHE A C 1
ATOM 592 O O . PHE A 1 77 ? -9.656 -0.972 6.941 1 98.88 77 PHE A O 1
ATOM 599 N N . LEU A 1 78 ? -7.492 -0.67 7.262 1 98.81 78 LEU A N 1
ATOM 600 C CA . LEU A 1 78 ? -7.281 -1.795 8.164 1 98.81 78 LEU A CA 1
ATOM 601 C C . LEU A 1 78 ? -6.574 -1.343 9.438 1 98.81 78 LEU A C 1
ATOM 603 O O . LEU A 1 78 ? -5.66 -0.517 9.383 1 98.81 78 LEU A O 1
ATOM 607 N N . ARG A 1 79 ? -6.961 -1.91 10.5 1 98.44 79 ARG A N 1
ATOM 608 C CA . ARG A 1 79 ? -6.289 -1.789 11.789 1 98.44 79 ARG A CA 1
ATOM 609 C C . ARG A 1 79 ? -6.035 -3.16 12.406 1 98.44 79 ARG A C 1
ATOM 611 O O . ARG A 1 79 ? -6.969 -3.949 12.578 1 98.44 79 ARG A O 1
ATOM 618 N N . ASP A 1 80 ? -4.809 -3.504 12.688 1 97.88 80 ASP A N 1
ATOM 619 C CA . ASP A 1 80 ? -4.379 -4.746 13.32 1 97.88 80 ASP A CA 1
ATOM 620 C C . ASP A 1 80 ? -3.354 -4.48 14.422 1 97.88 80 ASP A C 1
ATOM 622 O O . ASP A 1 80 ? -2.17 -4.281 14.141 1 97.88 80 ASP A O 1
ATOM 626 N N . GLY A 1 81 ? -3.781 -4.508 15.695 1 96.94 81 GLY A N 1
ATOM 627 C CA . GLY A 1 81 ? -2.924 -4.059 16.781 1 96.94 81 GLY A CA 1
ATOM 628 C C . GLY A 1 81 ? -2.473 -2.619 16.625 1 96.94 81 GLY A C 1
ATOM 629 O O . GLY A 1 81 ? -3.299 -1.715 16.484 1 96.94 81 GLY A O 1
ATOM 630 N N . ASN A 1 82 ? -1.192 -2.449 16.625 1 97.94 82 ASN A N 1
ATOM 631 C CA . ASN A 1 82 ? -0.664 -1.097 16.484 1 97.94 82 ASN A CA 1
ATOM 632 C C . ASN A 1 82 ? -0.345 -0.762 15.031 1 97.94 82 ASN A C 1
ATOM 634 O O . ASN A 1 82 ? 0.185 0.311 14.734 1 97.94 82 ASN A O 1
ATOM 638 N N . GLN A 1 83 ? -0.654 -1.63 14.133 1 98.56 83 GLN A N 1
ATOM 639 C CA . GLN A 1 83 ? -0.418 -1.367 12.711 1 98.56 83 GLN A CA 1
ATOM 640 C C . GLN A 1 83 ? -1.696 -0.907 12.016 1 98.56 83 GLN A C 1
ATOM 642 O O . GLN A 1 83 ? -2.793 -1.345 12.375 1 98.56 83 GLN A O 1
ATOM 647 N N . PHE A 1 84 ? -1.534 -0.005 11.062 1 98.75 84 PHE A N 1
ATOM 648 C CA . PHE A 1 84 ? -2.646 0.349 10.188 1 98.75 84 PHE A CA 1
ATOM 649 C C . PHE A 1 84 ? -2.191 0.418 8.734 1 98.75 84 PHE A C 1
ATOM 651 O O . PHE A 1 84 ? -0.996 0.54 8.461 1 98.75 84 PHE A O 1
ATOM 658 N N . ALA A 1 85 ? -3.096 0.289 7.844 1 98.88 85 ALA A N 1
ATOM 659 C CA . ALA A 1 85 ? -2.916 0.48 6.406 1 98.88 85 ALA A CA 1
ATOM 660 C C . ALA A 1 85 ? -4.137 1.146 5.781 1 98.88 85 ALA A C 1
ATOM 662 O O . ALA A 1 85 ? -5.273 0.854 6.164 1 98.88 85 ALA A O 1
ATOM 663 N N . ASP A 1 86 ? -3.916 2.057 4.867 1 98.69 86 ASP A N 1
ATOM 664 C CA . ASP A 1 86 ? -5.051 2.639 4.156 1 98.69 86 ASP A CA 1
ATOM 665 C C . ASP A 1 86 ? -4.711 2.877 2.686 1 98.69 86 ASP A C 1
ATOM 667 O O . ASP A 1 86 ? -3.541 3.061 2.334 1 98.69 86 ASP A O 1
ATOM 671 N N . ARG A 1 87 ? -5.633 2.725 1.883 1 98.75 87 ARG A N 1
ATOM 672 C CA . ARG A 1 87 ? -5.66 3.154 0.488 1 98.75 87 ARG A CA 1
ATOM 673 C C . ARG A 1 87 ? -6.703 4.246 0.275 1 98.75 87 ARG A C 1
ATOM 675 O O . ARG A 1 87 ? -7.863 4.09 0.658 1 98.75 87 ARG A O 1
ATOM 682 N N . HIS A 1 88 ? -6.23 5.41 -0.289 1 98.88 88 HIS A N 1
ATOM 683 C CA . HIS A 1 88 ? -7.184 6.504 -0.461 1 98.88 88 HIS A CA 1
ATOM 684 C C . HIS A 1 88 ? -6.941 7.242 -1.771 1 98.88 88 HIS A C 1
ATOM 686 O O . HIS A 1 88 ? -5.84 7.199 -2.322 1 98.88 88 HIS A O 1
ATOM 692 N N . SER A 1 89 ? -7.938 7.82 -2.264 1 98.62 89 SER A N 1
ATOM 693 C CA . SER A 1 89 ? -7.871 8.766 -3.373 1 98.62 89 SER A CA 1
ATOM 694 C C . SER A 1 89 ? -7.828 10.203 -2.869 1 98.62 89 SER A C 1
ATOM 696 O O . SER A 1 89 ? -8.445 10.531 -1.854 1 98.62 89 SER A O 1
ATOM 698 N N . SER A 1 90 ? -7.09 11.039 -3.535 1 98.62 90 SER A N 1
ATOM 699 C CA . SER A 1 90 ? -6.996 12.445 -3.156 1 98.62 90 SER A CA 1
ATOM 700 C C . SER A 1 90 ? -6.941 13.344 -4.387 1 98.62 90 SER A C 1
ATOM 702 O O . SER A 1 90 ? -6.594 12.891 -5.48 1 98.62 90 SER A O 1
ATOM 704 N N . THR A 1 91 ? -7.344 14.539 -4.223 1 98.38 91 THR A N 1
ATOM 705 C CA . THR A 1 91 ? -7.109 15.617 -5.176 1 98.38 91 THR A CA 1
ATOM 706 C C . THR A 1 91 ? -6.453 16.812 -4.488 1 98.38 91 THR A C 1
ATOM 708 O O . THR A 1 91 ? -6.676 17.047 -3.299 1 98.38 91 THR A O 1
ATOM 711 N N . MET A 1 92 ? -5.656 17.469 -5.184 1 97.75 92 MET A N 1
ATOM 712 C CA . MET A 1 92 ? -5.043 18.719 -4.754 1 97.75 92 MET A CA 1
ATOM 713 C C . MET A 1 92 ? -5.195 19.797 -5.82 1 97.75 92 MET A C 1
ATOM 715 O O . MET A 1 92 ? -4.82 19.578 -6.977 1 97.75 92 MET A O 1
ATOM 719 N N . THR A 1 93 ? -5.777 20.828 -5.473 1 96.88 93 THR A N 1
ATOM 720 C CA . THR A 1 93 ? -5.902 21.984 -6.355 1 96.88 93 THR A CA 1
ATOM 721 C C . THR A 1 93 ? -4.797 23 -6.09 1 96.88 93 THR A C 1
ATOM 723 O O . THR A 1 93 ? -4.703 23.547 -4.988 1 96.88 93 THR A O 1
ATOM 726 N N . MET A 1 94 ? -4.086 23.312 -7.141 1 93.88 94 MET A N 1
ATOM 727 C CA . MET A 1 94 ? -2.988 24.281 -7.012 1 93.88 94 MET A CA 1
ATOM 728 C C . MET A 1 94 ? -3.494 25.703 -7.156 1 93.88 94 MET A C 1
ATOM 730 O O . MET A 1 94 ? -4.613 25.938 -7.625 1 93.88 94 MET A O 1
ATOM 734 N N . PRO A 1 95 ? -2.58 26.625 -6.77 1 92.69 95 PRO A N 1
ATOM 735 C CA . PRO A 1 95 ? -2.998 28.031 -6.855 1 92.69 95 PRO A CA 1
ATOM 736 C C . PRO A 1 95 ? -3.346 28.453 -8.281 1 92.69 95 PRO A C 1
ATOM 738 O O . PRO A 1 95 ? -4.191 29.328 -8.477 1 92.69 95 PRO A O 1
ATOM 741 N N . ASP A 1 96 ? -2.805 27.875 -9.219 1 93.62 96 ASP A N 1
ATOM 742 C CA . ASP A 1 96 ? -3.078 28.234 -10.609 1 93.62 96 ASP A CA 1
ATOM 743 C C . ASP A 1 96 ? -4.34 27.547 -11.117 1 93.62 96 ASP A C 1
ATOM 745 O O . ASP A 1 96 ? -4.695 27.672 -12.297 1 93.62 96 ASP A O 1
ATOM 749 N N . GLY A 1 97 ? -4.922 26.766 -10.266 1 93.5 97 GLY A N 1
ATOM 750 C CA . GLY A 1 97 ? -6.191 26.141 -10.602 1 93.5 97 GLY A CA 1
ATOM 751 C C . GLY A 1 97 ? -6.043 24.719 -11.094 1 93.5 97 GLY A C 1
ATOM 752 O O . GLY A 1 97 ? -7.035 23.984 -11.234 1 93.5 97 GLY A O 1
ATOM 753 N N . LYS A 1 98 ? -4.922 24.328 -11.367 1 95.5 98 LYS A N 1
ATOM 754 C CA . LYS A 1 98 ? -4.695 22.953 -11.812 1 95.5 98 LYS A CA 1
ATOM 755 C C . LYS A 1 98 ? -5.004 21.953 -10.703 1 95.5 98 LYS A C 1
ATOM 757 O O . LYS A 1 98 ? -4.633 22.172 -9.547 1 95.5 98 LYS A O 1
ATOM 762 N N . VAL A 1 99 ? -5.758 20.922 -11.062 1 97.31 99 VAL A N 1
ATOM 763 C CA . VAL A 1 99 ? -6.129 19.891 -10.102 1 97.31 99 VAL A CA 1
ATOM 764 C C . VAL A 1 99 ? -5.352 18.609 -10.383 1 97.31 99 VAL A C 1
ATOM 766 O O . VAL A 1 99 ? -5.383 18.094 -11.5 1 97.31 99 VAL A O 1
ATOM 769 N N . GLY A 1 100 ? -4.633 18.156 -9.375 1 97.56 100 GLY A N 1
ATOM 770 C CA . GLY A 1 100 ? -3.984 16.859 -9.43 1 97.56 100 GLY A CA 1
ATOM 771 C C . GLY A 1 100 ? -4.727 15.789 -8.648 1 97.56 100 GLY A C 1
ATOM 772 O O . GLY A 1 100 ? -5.266 16.062 -7.574 1 97.56 100 GLY A O 1
ATOM 773 N N . ALA A 1 101 ? -4.809 14.57 -9.242 1 98.25 101 ALA A N 1
ATOM 774 C CA . ALA A 1 101 ? -5.41 13.43 -8.562 1 98.25 101 ALA A CA 1
ATOM 775 C C . ALA A 1 101 ? -4.371 12.344 -8.281 1 98.25 101 ALA A C 1
ATOM 777 O O . ALA A 1 101 ? -3.402 12.203 -9.031 1 98.25 101 ALA A O 1
ATOM 778 N N . ALA A 1 102 ? -4.652 11.602 -7.203 1 98.19 102 ALA A N 1
ATOM 779 C CA . ALA A 1 102 ? -3.707 10.547 -6.855 1 98.19 102 ALA A CA 1
ATOM 780 C C . ALA A 1 102 ? -4.391 9.438 -6.062 1 98.19 102 ALA A C 1
ATOM 782 O O . ALA A 1 102 ? -5.465 9.641 -5.492 1 98.19 102 ALA A O 1
ATOM 783 N N . GLU A 1 103 ? -3.859 8.273 -6.113 1 98.62 103 GLU A N 1
ATOM 784 C CA . GLU A 1 103 ? -4.145 7.16 -5.215 1 98.62 103 GLU A CA 1
ATOM 785 C C . GLU A 1 103 ? -2.943 6.844 -4.332 1 98.62 103 GLU A C 1
ATOM 787 O O . GLU A 1 103 ? -1.833 6.648 -4.828 1 98.62 103 GLU A O 1
ATOM 792 N N . THR A 1 104 ? -3.15 6.867 -3.062 1 98.75 104 THR A N 1
ATOM 793 C CA . THR A 1 104 ? -2.078 6.641 -2.1 1 98.75 104 THR A CA 1
ATOM 794 C C . THR A 1 104 ? -2.246 5.293 -1.408 1 98.75 104 THR A C 1
ATOM 796 O O . THR A 1 104 ? -3.359 4.918 -1.03 1 98.75 104 THR A O 1
ATOM 799 N N . PHE A 1 105 ? -1.222 4.504 -1.354 1 98.94 105 PHE A N 1
ATOM 800 C CA . PHE A 1 105 ? -1.079 3.307 -0.534 1 98.94 105 PHE A CA 1
ATOM 801 C C . PHE A 1 105 ? -0.178 3.576 0.665 1 98.94 105 PHE A C 1
ATOM 803 O O . PHE A 1 105 ? 1.011 3.863 0.503 1 98.94 105 PHE A O 1
ATOM 810 N N . MET A 1 106 ? -0.753 3.477 1.862 1 98.94 106 MET A N 1
ATOM 811 C CA . MET A 1 106 ? -0.039 3.916 3.059 1 98.94 106 MET A CA 1
ATOM 812 C C . MET A 1 106 ? -0.082 2.844 4.141 1 98.94 106 MET A C 1
ATOM 814 O O . MET A 1 106 ? -1.126 2.23 4.375 1 98.94 106 MET A O 1
ATOM 818 N N . PHE A 1 107 ? 1.056 2.568 4.781 1 98.94 107 PHE A N 1
ATOM 819 C CA . PHE A 1 107 ? 1.196 1.727 5.961 1 98.94 107 PHE A CA 1
ATOM 820 C C . PHE A 1 107 ? 1.8 2.514 7.117 1 98.94 107 PHE A C 1
ATOM 822 O O . PHE A 1 107 ? 2.615 3.414 6.906 1 98.94 107 PHE A O 1
ATOM 829 N N . GLY A 1 108 ? 1.4 2.146 8.297 1 98.81 108 GLY A N 1
ATOM 830 C CA . GLY A 1 108 ? 1.985 2.82 9.445 1 98.81 108 GLY A CA 1
ATOM 831 C C . GLY A 1 108 ? 1.738 2.092 10.75 1 98.81 108 GLY A C 1
ATOM 832 O O . GLY A 1 108 ? 1.14 1.015 10.766 1 98.81 108 GLY A O 1
ATOM 833 N N . GLU A 1 109 ? 2.283 2.678 11.789 1 98.69 109 GLU A N 1
ATOM 834 C CA . GLU A 1 109 ? 2.086 2.197 13.156 1 98.69 109 GLU A CA 1
ATOM 835 C C . GLU A 1 109 ? 1.724 3.342 14.094 1 98.69 109 GLU A C 1
ATOM 837 O O . GLU A 1 109 ? 2.146 4.48 13.891 1 98.69 109 GLU A O 1
ATOM 842 N N . VAL A 1 110 ? 0.981 2.965 15.07 1 98.44 110 VAL A N 1
ATOM 843 C CA . VAL A 1 110 ? 0.616 3.926 16.109 1 98.44 110 VAL A CA 1
ATOM 844 C C . VAL A 1 110 ? 1.356 3.598 17.391 1 98.44 110 VAL A C 1
ATOM 846 O O . VAL A 1 110 ? 1.597 2.426 17.703 1 98.44 110 VAL A O 1
ATOM 849 N N . ALA A 1 111 ? 1.716 4.629 18.094 1 98.19 111 ALA A N 1
ATOM 850 C CA . ALA A 1 111 ? 2.297 4.492 19.422 1 98.19 111 ALA A CA 1
ATOM 851 C C . ALA A 1 111 ? 1.225 4.168 20.469 1 98.19 111 ALA A C 1
ATOM 853 O O . ALA A 1 111 ? 0.034 4.141 20.141 1 98.19 111 ALA A O 1
ATOM 854 N N . GLU A 1 112 ? 1.68 3.896 21.672 1 96.81 112 GLU A N 1
ATOM 855 C CA . GLU A 1 112 ? 0.782 3.525 22.75 1 96.81 112 GLU A CA 1
ATOM 856 C C . GLU A 1 112 ? -0.228 4.633 23.047 1 96.81 112 GLU A C 1
ATOM 858 O O . GLU A 1 112 ? -1.371 4.359 23.406 1 96.81 112 GLU A O 1
ATOM 863 N N . ASP A 1 113 ? 0.177 5.848 22.812 1 96.88 113 ASP A N 1
ATOM 864 C CA . ASP A 1 113 ? -0.703 6.969 23.125 1 96.88 113 ASP A CA 1
ATOM 865 C C . ASP A 1 113 ? -1.651 7.266 21.969 1 96.88 113 ASP A C 1
ATOM 867 O O . ASP A 1 113 ? -2.406 8.234 22.016 1 96.88 113 ASP A O 1
ATOM 871 N N . GLY A 1 114 ? -1.558 6.488 20.891 1 97.25 114 GLY A N 1
ATOM 872 C CA . GLY A 1 114 ? -2.514 6.57 19.797 1 97.25 114 GLY A CA 1
ATOM 873 C C . GLY A 1 114 ? -2.025 7.422 18.641 1 97.25 114 GLY A C 1
ATOM 874 O O . GLY A 1 114 ? -2.621 7.414 17.562 1 97.25 114 GLY A O 1
ATOM 875 N N . ARG A 1 115 ? -0.927 8.1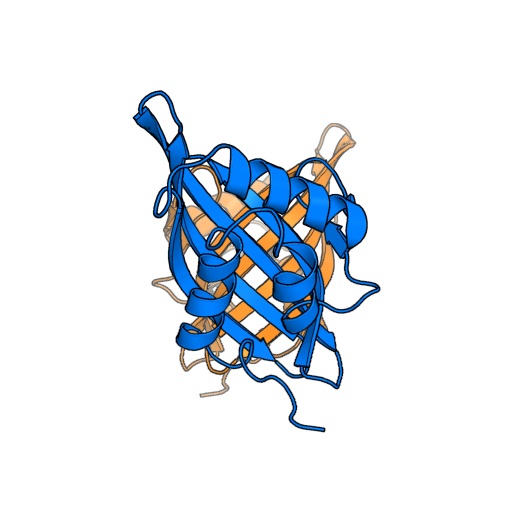56 18.844 1 98.62 115 ARG A N 1
ATOM 876 C CA . ARG A 1 115 ? -0.358 8.969 17.781 1 98.62 115 ARG A CA 1
ATOM 877 C C . ARG A 1 115 ? 0.416 8.102 16.797 1 98.62 115 ARG A C 1
ATOM 879 O O . ARG A 1 115 ? 0.868 7.008 17.141 1 98.62 115 ARG A O 1
ATOM 886 N N . ILE A 1 116 ? 0.547 8.602 15.602 1 98.81 116 ILE A N 1
ATOM 887 C CA . ILE A 1 116 ? 1.246 7.852 14.562 1 98.81 116 ILE A CA 1
ATOM 888 C C . ILE A 1 116 ? 2.754 7.965 14.766 1 98.81 116 ILE A C 1
ATOM 890 O O . ILE A 1 116 ? 3.279 9.062 14.969 1 98.81 116 ILE A O 1
ATOM 894 N N . GL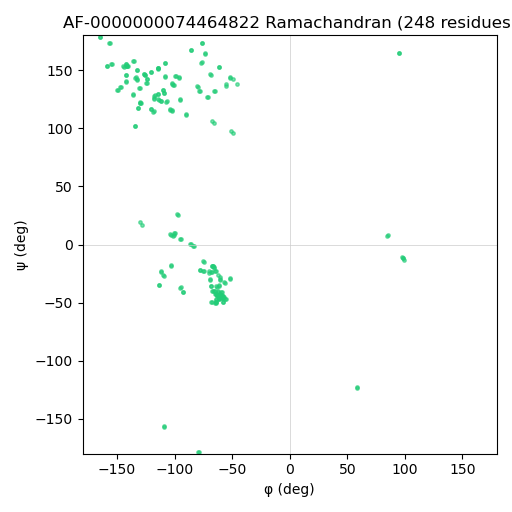U A 1 117 ? 3.389 6.859 14.711 1 98.75 117 GLU A N 1
ATOM 895 C CA . GLU A 1 117 ? 4.836 6.805 14.898 1 98.75 117 GLU A CA 1
ATOM 896 C C . GLU A 1 117 ? 5.574 6.895 13.562 1 98.75 117 GLU A C 1
ATOM 898 O O . GLU A 1 117 ? 6.637 7.516 13.477 1 98.75 117 GLU A O 1
ATOM 903 N N . TRP A 1 118 ? 5.078 6.234 12.586 1 98.88 118 TRP A N 1
ATOM 904 C CA . TRP A 1 118 ? 5.68 6.32 11.258 1 98.88 118 TRP A CA 1
ATOM 905 C C . TRP A 1 118 ? 4.684 5.918 10.18 1 98.88 118 TRP A C 1
ATOM 907 O O . TRP A 1 118 ? 3.717 5.199 10.453 1 98.88 118 TRP A O 1
ATOM 917 N N . VAL A 1 119 ? 4.895 6.453 9 1 98.88 119 VAL A N 1
ATOM 918 C CA . VAL A 1 119 ? 4.164 6.02 7.809 1 98.88 119 VAL A CA 1
ATOM 919 C C . VAL A 1 119 ? 5.145 5.785 6.66 1 98.88 119 VAL A C 1
ATOM 921 O O . VAL A 1 119 ? 6.16 6.477 6.551 1 98.88 119 VAL A O 1
ATOM 924 N N . VAL A 1 120 ? 4.902 4.789 5.891 1 98.88 120 VAL A N 1
ATOM 925 C CA . VAL A 1 120 ? 5.492 4.535 4.582 1 98.88 120 VAL A CA 1
ATOM 926 C C . VAL A 1 120 ? 4.402 4.547 3.51 1 98.88 120 VAL A C 1
ATOM 928 O O . VAL A 1 120 ? 3.367 3.893 3.662 1 98.88 120 VAL A O 1
ATOM 931 N N . GLU A 1 121 ? 4.656 5.312 2.502 1 98.81 121 GLU A N 1
ATOM 932 C CA . GLU A 1 121 ? 3.592 5.41 1.506 1 98.81 121 GLU A CA 1
ATOM 933 C C . GLU A 1 121 ? 4.164 5.535 0.097 1 98.81 121 GLU A C 1
ATOM 935 O O . GLU A 1 121 ? 5.32 5.93 -0.076 1 98.81 121 GLU A O 1
ATOM 940 N N . THR A 1 122 ? 3.467 5.125 -0.881 1 98.62 122 THR A N 1
ATOM 941 C CA . THR A 1 122 ? 3.688 5.383 -2.299 1 98.62 122 THR A CA 1
ATOM 942 C C . THR A 1 122 ? 2.447 6.004 -2.936 1 98.62 122 THR A C 1
ATOM 944 O O . THR A 1 122 ? 1.319 5.672 -2.566 1 98.62 122 THR A O 1
ATOM 947 N N . VAL A 1 123 ? 2.643 6.957 -3.764 1 97.88 123 VAL A N 1
ATOM 948 C CA . VAL A 1 123 ? 1.575 7.777 -4.328 1 97.88 123 VAL A CA 1
ATOM 949 C C . VAL A 1 123 ? 1.536 7.602 -5.844 1 97.88 123 VAL A C 1
ATOM 951 O O . VAL A 1 123 ? 2.496 7.941 -6.539 1 97.88 123 VAL A O 1
ATOM 954 N N . LYS A 1 124 ? 0.498 7.051 -6.348 1 97 124 LYS A N 1
ATOM 955 C CA . LYS A 1 124 ? 0.265 6.934 -7.785 1 97 124 LYS A CA 1
ATOM 956 C C . LYS A 1 124 ? -0.505 8.141 -8.32 1 97 124 LYS A C 1
ATOM 958 O O . LYS A 1 124 ? -1.695 8.297 -8.031 1 97 124 LYS A O 1
ATOM 963 N N . ARG A 1 125 ? 0.179 8.922 -9.117 1 94.31 125 ARG A N 1
ATOM 964 C CA . ARG A 1 125 ? -0.475 10.078 -9.711 1 94.31 125 ARG A CA 1
ATOM 965 C C . ARG A 1 125 ? -1.308 9.68 -10.922 1 94.31 125 ARG A C 1
ATOM 967 O O . ARG A 1 125 ? -0.894 8.82 -11.711 1 94.31 125 ARG A O 1
ATOM 974 N N . LYS A 1 126 ? -2.441 10.25 -10.93 1 89.19 126 LYS A N 1
ATOM 975 C CA . LYS A 1 126 ? -3.367 9.953 -12.016 1 89.19 126 LYS A CA 1
ATOM 976 C C . LYS A 1 126 ? -3.361 11.062 -13.062 1 89.19 126 LYS A C 1
ATOM 978 O O . LYS A 1 126 ? -3.154 12.234 -12.734 1 89.19 126 LYS A O 1
ATOM 983 N N . MET B 1 1 ? -16.359 -26.781 5.176 1 46.38 1 MET B N 1
ATOM 984 C CA . MET B 1 1 ? -15.344 -26.766 4.137 1 46.38 1 MET B CA 1
ATOM 985 C C . MET B 1 1 ? -14.047 -26.141 4.66 1 46.38 1 MET B C 1
ATOM 987 O O . MET B 1 1 ? -14.078 -25.219 5.465 1 46.38 1 MET B O 1
ATOM 991 N N . SER B 1 2 ? -13.055 -26.859 4.664 1 53.44 2 SER B N 1
ATOM 992 C CA . SER B 1 2 ? -11.773 -26.469 5.258 1 53.44 2 SER B CA 1
ATOM 993 C C . SER B 1 2 ? -11.328 -25.094 4.758 1 53.44 2 SER B C 1
ATOM 995 O O . SER B 1 2 ? -11.25 -24.875 3.549 1 53.44 2 SER B O 1
ATOM 997 N N . THR B 1 3 ? -11.547 -24.016 5.48 1 68.62 3 THR B N 1
ATOM 998 C CA . THR B 1 3 ? -11.242 -22.641 5.098 1 68.62 3 THR B CA 1
ATOM 999 C C . THR B 1 3 ? -9.734 -22.422 5.016 1 68.62 3 THR B C 1
ATOM 1001 O O . THR B 1 3 ? -9 -22.766 5.941 1 68.62 3 THR B O 1
ATOM 1004 N N . THR B 1 4 ? -9.297 -22.328 3.777 1 84.19 4 THR B N 1
ATOM 1005 C CA . THR B 1 4 ? -7.887 -21.953 3.65 1 84.19 4 THR B CA 1
ATOM 1006 C C . THR B 1 4 ? -7.57 -20.734 4.504 1 84.19 4 THR B C 1
ATOM 1008 O O . THR B 1 4 ? -8.422 -19.875 4.703 1 84.19 4 THR B O 1
ATOM 1011 N N . THR B 1 5 ? -6.332 -20.75 5.125 1 93 5 THR B N 1
ATOM 1012 C CA . THR B 1 5 ? -6.004 -19.703 6.09 1 93 5 THR B CA 1
ATOM 1013 C C . THR B 1 5 ? -4.648 -19.078 5.766 1 93 5 THR B C 1
ATOM 1015 O O . THR B 1 5 ? -4.039 -18.422 6.621 1 93 5 THR B O 1
ATOM 1018 N N . PHE B 1 6 ? -4.258 -19.281 4.578 1 97 6 PHE B N 1
ATOM 1019 C CA . PHE B 1 6 ? -2.898 -18.859 4.254 1 97 6 PHE B CA 1
ATOM 1020 C C . PHE B 1 6 ? -2.756 -17.344 4.371 1 97 6 PHE B C 1
ATOM 1022 O O . PHE B 1 6 ? -1.655 -16.844 4.598 1 97 6 PHE B O 1
ATOM 1029 N N . ALA B 1 7 ? -3.871 -16.625 4.273 1 97.25 7 ALA B N 1
ATOM 1030 C CA . ALA B 1 7 ? -3.816 -15.164 4.27 1 97.25 7 ALA B CA 1
ATOM 1031 C C . ALA B 1 7 ? -4.113 -14.602 5.656 1 97.25 7 ALA B C 1
ATOM 1033 O O . ALA B 1 7 ? -4.59 -13.477 5.785 1 97.25 7 ALA B O 1
ATOM 1034 N N . SER B 1 8 ? -3.848 -15.391 6.68 1 96.31 8 SER B N 1
ATOM 1035 C CA . SER B 1 8 ? -4.16 -14.953 8.031 1 96.31 8 SER B CA 1
ATOM 1036 C C . SER B 1 8 ? -2.902 -14.508 8.773 1 96.31 8 SER B C 1
ATOM 1038 O O . SER B 1 8 ? -2.986 -13.852 9.812 1 96.31 8 SER B O 1
ATOM 1040 N N . GLU B 1 9 ? -1.758 -14.945 8.227 1 97.06 9 GLU B N 1
ATOM 1041 C CA . GLU B 1 9 ? -0.485 -14.617 8.859 1 97.06 9 GLU B CA 1
ATOM 1042 C C . GLU B 1 9 ? 0.586 -14.305 7.816 1 97.06 9 GLU B C 1
ATOM 1044 O O . GLU B 1 9 ? 0.588 -14.883 6.73 1 97.06 9 GLU B O 1
ATOM 1049 N N . ALA B 1 10 ? 1.518 -13.516 8.273 1 98.06 10 ALA B N 1
ATOM 1050 C CA . ALA B 1 10 ? 2.576 -13.062 7.375 1 98.06 10 ALA B CA 1
ATOM 1051 C C . ALA B 1 10 ? 3.344 -14.25 6.793 1 98.06 10 ALA B C 1
ATOM 1053 O O . ALA B 1 10 ? 3.594 -14.297 5.586 1 98.06 10 ALA B O 1
ATOM 1054 N N . THR B 1 11 ? 3.676 -15.195 7.566 1 97.94 11 THR B N 1
ATOM 1055 C CA . THR B 1 11 ? 4.543 -16.297 7.141 1 97.94 11 THR B CA 1
ATOM 1056 C C . THR B 1 11 ? 3.846 -17.172 6.102 1 97.94 11 THR B C 1
ATOM 1058 O O . THR B 1 11 ? 4.434 -17.5 5.074 1 97.94 11 THR B O 1
ATOM 1061 N N . THR B 1 12 ? 2.646 -17.562 6.391 1 98.12 12 THR B N 1
ATOM 1062 C CA . THR B 1 12 ? 1.917 -18.406 5.449 1 98.12 12 THR B CA 1
ATOM 1063 C C . THR B 1 12 ? 1.571 -17.625 4.184 1 98.12 12 THR B C 1
ATOM 1065 O O . THR B 1 12 ? 1.56 -18.172 3.084 1 98.12 12 THR B O 1
ATOM 1068 N N . PHE B 1 13 ? 1.284 -16.359 4.352 1 98.75 13 PHE B N 1
ATOM 1069 C CA . PHE B 1 13 ? 1.009 -15.523 3.191 1 98.75 13 PHE B CA 1
ATOM 1070 C C . PHE B 1 13 ? 2.246 -15.391 2.312 1 98.75 13 PHE B C 1
ATOM 1072 O O . PHE B 1 13 ? 2.16 -15.492 1.087 1 98.75 13 PHE B O 1
ATOM 1079 N N . GLU B 1 14 ? 3.381 -15.195 2.902 1 98.75 14 GLU B N 1
ATOM 1080 C CA . GLU B 1 14 ? 4.656 -15.125 2.195 1 98.75 14 GLU B CA 1
ATOM 1081 C C . GLU B 1 14 ? 4.918 -16.391 1.397 1 98.75 14 GLU B C 1
ATOM 1083 O O . GLU B 1 14 ? 5.309 -16.328 0.231 1 98.75 14 GLU B O 1
ATOM 1088 N N . SER B 1 15 ? 4.68 -17.516 2.033 1 98.06 15 SER B N 1
ATOM 1089 C CA . SER B 1 15 ? 4.848 -18.797 1.364 1 98.06 15 SER B CA 1
ATOM 1090 C C . SER B 1 15 ? 3.895 -18.938 0.183 1 98.06 15 SER B C 1
ATOM 1092 O O . SER B 1 15 ? 4.277 -19.438 -0.876 1 98.06 15 SER B O 1
ATOM 1094 N N . ALA B 1 16 ? 2.717 -18.484 0.387 1 98.25 16 ALA B N 1
ATOM 1095 C CA . ALA B 1 16 ? 1.724 -18.547 -0.682 1 98.25 16 ALA B CA 1
ATOM 1096 C C . ALA B 1 16 ? 2.139 -17.688 -1.87 1 98.25 16 ALA B C 1
ATOM 1098 O O . ALA B 1 16 ? 2.129 -18.141 -3.014 1 98.25 16 ALA B O 1
ATOM 1099 N N . LEU B 1 17 ? 2.518 -16.438 -1.624 1 98.38 17 LEU B N 1
ATOM 1100 C CA . LEU B 1 17 ? 2.93 -15.539 -2.703 1 98.38 17 LEU B CA 1
ATOM 1101 C C . LEU B 1 17 ? 4.141 -16.109 -3.439 1 98.38 17 LEU B C 1
ATOM 1103 O O . LEU B 1 17 ? 4.195 -16.078 -4.672 1 98.38 17 LEU B O 1
ATOM 1107 N N . THR B 1 18 ? 5.086 -16.625 -2.717 1 97.56 18 THR B N 1
ATOM 1108 C CA . THR B 1 18 ? 6.285 -17.203 -3.318 1 97.56 18 THR B CA 1
ATOM 1109 C C . THR B 1 18 ? 5.938 -18.406 -4.18 1 97.56 18 THR B C 1
ATOM 1111 O O . THR B 1 18 ? 6.547 -18.625 -5.234 1 97.56 18 THR B O 1
ATOM 1114 N N . SER B 1 19 ? 4.98 -19.172 -3.771 1 97.12 19 SER B N 1
ATOM 1115 C CA . SER B 1 19 ? 4.609 -20.406 -4.457 1 97.12 19 SER B CA 1
ATOM 1116 C C . SER B 1 19 ? 4.012 -20.109 -5.832 1 97.12 19 SER B C 1
ATOM 1118 O O . SER B 1 19 ? 3.908 -21 -6.672 1 97.12 19 SER B O 1
ATOM 1120 N N . LEU B 1 20 ? 3.574 -18.875 -6.035 1 97.94 20 LEU B N 1
ATOM 1121 C CA . LEU B 1 20 ? 2.973 -18.5 -7.312 1 97.94 20 LEU B CA 1
ATOM 1122 C C . LEU B 1 20 ? 3.932 -18.781 -8.469 1 97.94 20 LEU B C 1
ATOM 1124 O O . LEU B 1 20 ? 3.5 -19.094 -9.578 1 97.94 20 LEU B O 1
ATOM 1128 N N . PHE B 1 21 ? 5.168 -18.625 -8.195 1 97.19 21 PHE B N 1
ATOM 1129 C CA . PHE B 1 21 ? 6.168 -18.625 -9.258 1 97.19 21 PHE B CA 1
ATOM 1130 C C . PHE B 1 21 ? 6.867 -19.984 -9.336 1 97.19 21 PHE B C 1
ATOM 1132 O O . PHE B 1 21 ? 7.828 -20.141 -10.094 1 97.19 21 PHE B O 1
ATOM 1139 N N . SER B 1 22 ? 6.344 -20.906 -8.578 1 94.44 22 SER B N 1
ATOM 1140 C CA . SER B 1 22 ? 6.953 -22.219 -8.523 1 94.44 22 SER B CA 1
ATOM 1141 C C . SER B 1 22 ? 6.094 -23.266 -9.242 1 94.44 22 SER B C 1
ATOM 1143 O O . SER B 1 22 ? 4.887 -23.062 -9.398 1 94.44 22 SER B O 1
ATOM 1145 N N . GLY B 1 23 ? 6.684 -24.359 -9.703 1 94.5 23 GLY B N 1
ATOM 1146 C CA . GLY B 1 23 ? 5.977 -25.469 -10.328 1 94.5 23 GLY B CA 1
ATOM 1147 C C . GLY B 1 23 ? 5.949 -25.375 -11.844 1 94.5 23 GLY B C 1
ATOM 1148 O O . GLY B 1 23 ? 6.273 -24.328 -12.414 1 94.5 23 GLY B O 1
ATOM 1149 N N . PRO B 1 24 ? 5.59 -26.516 -12.516 1 96.25 24 PRO B N 1
ATOM 1150 C CA . PRO B 1 24 ? 5.516 -26.5 -13.977 1 96.25 24 PRO B CA 1
ATOM 1151 C C . PRO B 1 24 ? 4.355 -25.641 -14.492 1 96.25 24 PRO B C 1
ATOM 1153 O O . PRO B 1 24 ? 3.303 -25.578 -13.859 1 96.25 24 PRO B O 1
ATOM 1156 N N . PRO B 1 25 ? 4.562 -24.984 -15.641 1 97.69 25 PRO B N 1
ATOM 1157 C CA . PRO B 1 25 ? 3.506 -24.156 -16.219 1 97.69 25 PRO B CA 1
ATOM 1158 C C . PRO B 1 25 ? 2.18 -24.891 -16.359 1 97.69 25 PRO B C 1
ATOM 1160 O O . PRO B 1 25 ? 1.112 -24.297 -16.203 1 97.69 25 PRO B O 1
ATOM 1163 N N . GLU B 1 26 ? 2.18 -26.172 -16.547 1 97.75 26 GLU B N 1
ATOM 1164 C CA . GLU B 1 26 ? 0.997 -26.984 -16.844 1 97.75 26 GLU B CA 1
ATOM 1165 C C . GLU B 1 26 ? 0.049 -27.031 -15.648 1 97.75 26 GLU B C 1
ATOM 1167 O O . GLU B 1 26 ? -1.15 -27.266 -15.812 1 97.75 26 GLU B O 1
ATOM 1172 N N . THR B 1 27 ? 0.598 -26.797 -14.461 1 98.12 27 THR B N 1
ATOM 1173 C CA . THR B 1 27 ? -0.236 -26.922 -13.273 1 98.12 27 THR B CA 1
ATOM 1174 C C . THR B 1 27 ? -0.626 -25.547 -12.742 1 98.12 27 THR B C 1
ATOM 1176 O O . THR B 1 27 ? -1.231 -25.438 -11.672 1 98.12 27 THR B O 1
ATOM 1179 N N . THR B 1 28 ? -0.345 -24.5 -13.461 1 98.56 28 THR B N 1
ATOM 1180 C CA . THR B 1 28 ? -0.506 -23.141 -12.969 1 98.56 28 THR B CA 1
ATOM 1181 C C . THR B 1 28 ? -1.95 -22.875 -12.547 1 98.56 28 THR B C 1
ATOM 1183 O O . THR B 1 28 ? -2.205 -22.422 -11.43 1 98.56 28 THR B O 1
ATOM 1186 N N . GLU B 1 29 ? -2.896 -23.188 -13.359 1 98.69 29 GLU B N 1
ATOM 1187 C CA . GLU B 1 29 ? -4.293 -22.875 -13.078 1 98.69 29 GLU B CA 1
ATOM 1188 C C . GLU B 1 29 ? -4.781 -23.625 -11.828 1 98.69 29 GLU B C 1
ATOM 1190 O O . GLU B 1 29 ? -5.438 -23.031 -10.969 1 98.69 29 GLU B O 1
ATOM 1195 N N . ALA B 1 30 ? -4.508 -24.875 -11.766 1 98.5 30 ALA B N 1
ATOM 1196 C CA . ALA B 1 30 ? -4.926 -25.672 -10.617 1 98.5 30 ALA B CA 1
ATOM 1197 C C . ALA B 1 30 ? -4.305 -25.141 -9.328 1 98.5 30 ALA B C 1
ATOM 1199 O O . ALA B 1 30 ? -4.965 -25.094 -8.281 1 98.5 30 ALA B O 1
ATOM 1200 N N . ASP B 1 31 ? -3.023 -24.812 -9.336 1 98.25 31 ASP B N 1
ATOM 1201 C CA . ASP B 1 31 ? -2.332 -24.266 -8.172 1 98.25 31 ASP B CA 1
ATOM 1202 C C . ASP B 1 31 ? -2.953 -22.938 -7.73 1 98.25 31 ASP B C 1
ATOM 1204 O O . ASP B 1 31 ? -3.209 -22.734 -6.543 1 98.25 31 ASP B O 1
ATOM 1208 N N . LEU B 1 32 ? -3.197 -22.062 -8.695 1 98.62 32 LEU B N 1
ATOM 1209 C CA . LEU B 1 32 ? -3.727 -20.734 -8.375 1 98.62 32 LEU B CA 1
ATOM 1210 C C . LEU B 1 32 ? -5.168 -20.828 -7.883 1 98.62 32 LEU B C 1
ATOM 1212 O O . LEU B 1 32 ? -5.59 -20.047 -7.035 1 98.62 32 LEU B O 1
ATOM 1216 N N . ALA B 1 33 ? -5.891 -21.812 -8.352 1 98.5 33 ALA B N 1
ATOM 1217 C CA . ALA B 1 33 ? -7.281 -22 -7.949 1 98.5 33 ALA B CA 1
ATOM 1218 C C . ALA B 1 33 ? -7.379 -22.359 -6.469 1 98.5 33 ALA B C 1
ATOM 1220 O O . ALA B 1 33 ? -8.445 -22.219 -5.859 1 98.5 33 ALA B O 1
ATOM 1221 N N . LYS B 1 34 ? -6.352 -22.828 -5.891 1 98.06 34 LYS B N 1
ATOM 1222 C CA . LYS B 1 34 ? -6.328 -23.109 -4.457 1 98.06 34 LYS B CA 1
ATOM 1223 C C . LYS B 1 34 ? -6.227 -21.828 -3.645 1 98.06 34 LYS B C 1
ATOM 1225 O O . LYS B 1 34 ? -6.57 -21.797 -2.461 1 98.06 34 LYS B O 1
ATOM 1230 N N . LEU B 1 35 ? -5.707 -20.75 -4.258 1 98.62 35 LEU B N 1
ATOM 1231 C CA . LEU B 1 35 ? -5.375 -19.516 -3.541 1 98.62 35 LEU B CA 1
ATOM 1232 C C . LEU B 1 35 ? -6.34 -18.391 -3.904 1 98.62 35 LEU B C 1
ATOM 1234 O O . LEU B 1 35 ? -6.555 -17.484 -3.113 1 98.62 35 LEU B O 1
ATOM 1238 N N . PHE B 1 36 ? -6.887 -18.484 -5.09 1 98.81 36 PHE B N 1
ATOM 1239 C CA . PHE B 1 36 ? -7.711 -17.406 -5.621 1 98.81 36 PHE B CA 1
ATOM 1240 C C . PHE B 1 36 ? -9.078 -17.938 -6.047 1 98.81 36 PHE B C 1
ATOM 1242 O O . PHE B 1 36 ? -9.195 -19.047 -6.551 1 98.81 36 PHE B O 1
ATOM 1249 N N . THR B 1 37 ? -10.102 -17.109 -5.871 1 98.75 37 THR B N 1
ATOM 1250 C CA . THR B 1 37 ? -11.445 -17.484 -6.293 1 98.75 37 THR B CA 1
ATOM 1251 C C . THR B 1 37 ? -11.57 -17.422 -7.812 1 98.75 37 THR B C 1
ATOM 1253 O O . THR B 1 37 ? -10.75 -16.797 -8.484 1 98.75 37 THR B O 1
ATOM 1256 N N . PRO B 1 38 ? -12.586 -18.016 -8.336 1 98.25 38 PRO B N 1
ATOM 1257 C CA . PRO B 1 38 ? -12.797 -17.938 -9.781 1 98.25 38 PRO B CA 1
ATOM 1258 C C . PRO B 1 38 ? -13.133 -16.531 -10.258 1 98.25 38 PRO B C 1
ATOM 1260 O O . PRO B 1 38 ? -12.992 -16.234 -11.445 1 98.25 38 PRO B O 1
ATOM 1263 N N . THR B 1 39 ? -13.562 -15.656 -9.383 1 98.5 39 THR B N 1
ATOM 1264 C CA . THR B 1 39 ? -13.93 -14.289 -9.734 1 98.5 39 THR B CA 1
ATOM 1265 C C . THR B 1 39 ? -12.797 -13.32 -9.383 1 98.5 39 THR B C 1
ATOM 1267 O O . THR B 1 39 ? -12.984 -12.102 -9.406 1 98.5 39 THR B O 1
ATOM 1270 N N . PHE B 1 40 ? -11.727 -13.859 -9.055 1 98.88 40 PHE B N 1
ATOM 1271 C CA . PHE B 1 40 ? -10.555 -13.094 -8.625 1 98.88 40 PHE B CA 1
ATOM 1272 C C . PHE B 1 40 ? -10.219 -12.016 -9.648 1 98.88 40 PHE B C 1
ATOM 1274 O O . PHE B 1 40 ? -10.305 -12.242 -10.852 1 98.88 40 PHE B O 1
ATOM 1281 N N . THR B 1 41 ? -9.75 -10.828 -9.156 1 98.88 41 THR B N 1
ATOM 1282 C CA . THR B 1 41 ? -9.164 -9.789 -9.984 1 98.88 41 THR B CA 1
ATOM 1283 C C . THR B 1 41 ? -7.879 -9.25 -9.359 1 98.88 41 THR B C 1
ATOM 1285 O O . THR B 1 41 ? -7.785 -9.133 -8.133 1 98.88 41 THR B O 1
ATOM 1288 N N . GLN B 1 42 ? -6.918 -8.93 -10.188 1 98.88 42 GLN B N 1
ATOM 1289 C CA . GLN B 1 42 ? -5.695 -8.242 -9.781 1 98.88 42 GLN B CA 1
ATOM 1290 C C . GLN B 1 42 ? -5.539 -6.918 -10.523 1 98.88 42 GLN B C 1
ATOM 1292 O O . GLN B 1 42 ? -5.414 -6.898 -11.75 1 98.88 42 GLN B O 1
ATOM 1297 N N . ARG B 1 43 ? -5.555 -5.812 -9.805 1 98.75 43 ARG B N 1
ATOM 1298 C CA . ARG B 1 43 ? -5.223 -4.512 -10.375 1 98.75 43 ARG B CA 1
ATOM 1299 C C . ARG B 1 43 ? -3.816 -4.082 -9.984 1 98.75 43 ARG B C 1
ATOM 1301 O O . ARG B 1 43 ? -3.52 -3.916 -8.797 1 98.75 43 ARG B O 1
ATOM 1308 N N . ASP B 1 44 ? -3.016 -3.988 -10.969 1 97.38 44 ASP B N 1
ATOM 1309 C CA . ASP B 1 44 ? -1.688 -3.441 -10.703 1 97.38 44 ASP B CA 1
ATOM 1310 C C . ASP B 1 44 ? -1.538 -2.047 -11.312 1 97.38 44 ASP B C 1
ATOM 1312 O O . ASP B 1 44 ? -2.521 -1.316 -11.453 1 97.38 44 ASP B O 1
ATOM 1316 N N . ASP B 1 45 ? -0.338 -1.587 -11.578 1 95.56 45 ASP B N 1
ATOM 1317 C CA . ASP B 1 45 ? -0.097 -0.222 -12.039 1 95.56 45 ASP B CA 1
ATOM 1318 C C . ASP B 1 45 ? -0.607 -0.023 -13.461 1 95.56 45 ASP B C 1
ATOM 1320 O O . ASP B 1 45 ? -0.921 1.1 -13.867 1 95.56 45 ASP B O 1
ATOM 1324 N N . GLU B 1 46 ? -0.726 -1.068 -14.195 1 94.38 46 GLU B N 1
ATOM 1325 C CA . GLU B 1 46 ? -0.905 -0.934 -15.641 1 94.38 46 GLU B CA 1
ATOM 1326 C C . GLU B 1 46 ? -2.289 -1.409 -16.078 1 94.38 46 GLU B C 1
ATOM 1328 O O . GLU B 1 46 ? -2.857 -0.892 -17.031 1 94.38 46 GLU B O 1
ATOM 1333 N N . THR B 1 47 ? -2.756 -2.414 -15.406 1 96.31 47 THR B N 1
ATOM 1334 C CA . THR B 1 47 ? -3.971 -3.049 -15.906 1 96.31 47 THR B CA 1
ATOM 1335 C C . THR B 1 47 ? -4.695 -3.785 -14.781 1 96.31 47 THR B C 1
ATOM 1337 O O . THR B 1 47 ? -4.211 -3.836 -13.648 1 96.31 47 THR B O 1
ATOM 1340 N N . THR B 1 48 ? -5.871 -4.262 -15.148 1 98.44 48 THR B N 1
ATOM 1341 C CA . THR B 1 48 ? -6.621 -5.203 -14.32 1 98.44 48 THR B CA 1
ATOM 1342 C C . THR B 1 48 ? -6.742 -6.555 -15.023 1 98.44 48 THR B C 1
ATOM 1344 O O . THR B 1 48 ? -7.102 -6.621 -16.203 1 98.44 48 THR B O 1
ATOM 1347 N N . ARG B 1 49 ? -6.391 -7.645 -14.312 1 98.75 49 ARG B N 1
ATOM 1348 C CA . ARG B 1 49 ? -6.492 -9.008 -14.812 1 98.75 49 ARG B CA 1
ATOM 1349 C C . ARG B 1 49 ? -7.594 -9.781 -14.086 1 98.75 49 ARG B C 1
ATOM 1351 O O . ARG B 1 49 ? -7.711 -9.695 -12.859 1 98.75 49 ARG B O 1
ATOM 1358 N N . ASP B 1 50 ? -8.406 -10.445 -14.828 1 98.81 50 ASP B N 1
ATOM 1359 C CA . ASP B 1 50 ? -9.25 -11.461 -14.211 1 98.81 50 ASP B CA 1
ATOM 1360 C C . ASP B 1 50 ? -8.469 -12.75 -13.953 1 98.81 50 ASP B C 1
ATOM 1362 O O . ASP B 1 50 ? -7.262 -12.805 -14.195 1 98.81 50 ASP B O 1
ATOM 1366 N N . PHE B 1 51 ? -9.148 -13.766 -13.414 1 98.88 51 PHE B N 1
ATOM 1367 C CA . PHE B 1 51 ? -8.469 -14.984 -13.016 1 98.88 51 PHE B CA 1
ATOM 1368 C C . PHE B 1 51 ? -7.746 -15.617 -14.195 1 98.88 51 PHE B C 1
ATOM 1370 O O . PHE B 1 51 ? -6.578 -16 -14.086 1 98.88 51 PHE B O 1
ATOM 1377 N N . SER B 1 52 ? -8.391 -15.734 -15.359 1 98.81 52 SER B N 1
ATOM 1378 C CA . SER B 1 52 ? -7.801 -16.391 -16.531 1 98.81 52 SER B CA 1
ATOM 1379 C C . SER B 1 52 ? -6.57 -15.625 -17.016 1 98.81 52 SER B C 1
ATOM 1381 O O . SER B 1 52 ? -5.551 -16.234 -17.359 1 98.81 52 SER B O 1
ATOM 1383 N N . ALA B 1 53 ? -6.676 -14.328 -17.047 1 98.75 53 ALA B N 1
ATOM 1384 C CA . ALA B 1 53 ? -5.539 -13.516 -17.484 1 98.75 53 ALA B CA 1
ATOM 1385 C C . ALA B 1 53 ? -4.391 -13.609 -16.484 1 98.75 53 ALA B C 1
ATOM 1387 O O . ALA B 1 53 ? -3.221 -13.617 -16.859 1 98.75 53 ALA B O 1
ATOM 1388 N N . PHE B 1 54 ? -4.723 -13.609 -15.289 1 98.81 54 PHE B N 1
ATOM 1389 C CA . PHE B 1 54 ? -3.719 -13.773 -14.242 1 98.81 54 PHE B CA 1
ATOM 1390 C C . PHE B 1 54 ? -3.01 -15.117 -14.367 1 98.81 54 PHE B C 1
ATOM 1392 O O . PHE B 1 54 ? -1.782 -15.188 -14.297 1 98.81 54 PHE B O 1
ATOM 1399 N N . VAL B 1 55 ? -3.77 -16.156 -14.555 1 98.81 55 VAL B N 1
ATOM 1400 C CA . VAL B 1 55 ? -3.217 -17.484 -14.766 1 98.81 55 VAL B CA 1
ATOM 1401 C C . VAL B 1 55 ? -2.254 -17.453 -15.953 1 98.81 55 VAL B C 1
ATOM 1403 O O . VAL B 1 55 ? -1.146 -17.984 -15.875 1 98.81 55 VAL B O 1
ATOM 1406 N N . ALA B 1 56 ? -2.707 -16.844 -17.016 1 98.69 56 ALA B N 1
ATOM 1407 C CA . ALA B 1 56 ? -1.864 -16.781 -18.219 1 98.69 56 ALA B CA 1
ATOM 1408 C C . ALA B 1 56 ? -0.549 -16.062 -17.906 1 98.69 56 ALA B C 1
ATOM 1410 O O . ALA B 1 56 ? 0.513 -16.484 -18.375 1 98.69 56 ALA B O 1
ATOM 1411 N N . HIS B 1 57 ? -0.57 -15.039 -17.172 1 97.94 57 HIS B N 1
ATOM 1412 C CA . HIS B 1 57 ? 0.614 -14.266 -16.812 1 97.94 57 HIS B CA 1
ATOM 1413 C C . HIS B 1 57 ? 1.577 -15.102 -15.969 1 97.94 57 HIS B C 1
ATOM 1415 O O . HIS B 1 57 ? 2.768 -15.18 -16.281 1 97.94 57 HIS B O 1
ATOM 1421 N N . ILE B 1 58 ? 1.044 -15.719 -14.93 1 98.25 58 ILE B N 1
ATOM 1422 C CA . ILE B 1 58 ? 1.877 -16.531 -14.047 1 98.25 58 ILE B CA 1
ATOM 1423 C C . ILE B 1 58 ? 2.422 -17.734 -14.805 1 98.25 58 ILE B C 1
ATOM 1425 O O . ILE B 1 58 ? 3.574 -18.125 -14.617 1 98.25 58 ILE B O 1
ATOM 1429 N N . LYS B 1 59 ? 1.591 -18.344 -15.664 1 98.5 59 LYS B N 1
ATOM 1430 C CA . LYS B 1 59 ? 2.037 -19.453 -16.5 1 98.5 59 LYS B CA 1
ATOM 1431 C C . LYS B 1 59 ? 3.225 -19.047 -17.375 1 98.5 59 LYS B C 1
ATOM 1433 O O . LYS B 1 59 ? 4.188 -19.797 -17.5 1 98.5 59 LYS B O 1
ATOM 1438 N N . TRP B 1 60 ? 3.109 -17.891 -17.953 1 97.88 60 TRP B N 1
ATOM 1439 C CA . TRP B 1 60 ? 4.211 -17.359 -18.75 1 97.88 60 TRP B CA 1
ATOM 1440 C C . TRP B 1 60 ? 5.469 -17.203 -17.906 1 97.88 60 TRP B C 1
ATOM 1442 O O . TRP B 1 60 ? 6.555 -17.641 -18.312 1 97.88 60 TRP B O 1
ATOM 1452 N N . LEU B 1 61 ? 5.352 -16.672 -16.719 1 97.06 61 LEU B N 1
ATOM 1453 C CA . LEU B 1 61 ? 6.496 -16.469 -15.836 1 97.06 61 LEU B CA 1
ATOM 1454 C C . LEU B 1 61 ? 7.125 -17.812 -15.461 1 97.06 61 LEU B C 1
ATOM 1456 O O . LEU B 1 61 ? 8.352 -17.953 -15.5 1 97.06 61 LEU B O 1
ATOM 1460 N N . ARG B 1 62 ? 6.293 -18.766 -15.133 1 97.25 62 ARG B N 1
ATOM 1461 C CA . ARG B 1 62 ? 6.793 -20.094 -14.789 1 97.25 62 ARG B CA 1
ATOM 1462 C C . ARG B 1 62 ? 7.539 -20.719 -15.961 1 97.25 62 ARG B C 1
ATOM 1464 O O . ARG B 1 62 ? 8.484 -21.484 -15.773 1 97.25 62 ARG B O 1
ATOM 1471 N N . GLY B 1 63 ? 7.117 -20.484 -17.125 1 96.75 63 GLY B N 1
ATOM 1472 C CA . GLY B 1 63 ? 7.73 -21.062 -18.312 1 96.75 63 GLY B CA 1
ATOM 1473 C C . GLY B 1 63 ? 9.023 -20.359 -18.703 1 96.75 63 GLY B C 1
ATOM 1474 O O . GLY B 1 63 ? 9.867 -20.953 -19.375 1 96.75 63 GLY B O 1
ATOM 1475 N N . ASN B 1 64 ? 9.195 -19.141 -18.266 1 95.88 64 ASN B N 1
ATOM 1476 C CA . ASN B 1 64 ? 10.289 -18.328 -18.797 1 95.88 64 ASN B CA 1
ATOM 1477 C C . ASN B 1 64 ? 11.359 -18.078 -17.734 1 95.88 64 ASN B C 1
ATOM 1479 O O . ASN B 1 64 ? 12.5 -17.75 -18.078 1 95.88 64 ASN B O 1
ATOM 1483 N N . LEU B 1 65 ? 10.961 -18.188 -16.5 1 95.25 65 LEU B N 1
ATOM 1484 C CA . LEU B 1 65 ? 11.906 -17.922 -15.422 1 95.25 65 LEU B CA 1
ATOM 1485 C C . LEU B 1 65 ? 12.43 -19.234 -14.828 1 95.25 65 LEU B C 1
ATOM 1487 O O . LEU B 1 65 ? 11.656 -20.172 -14.602 1 95.25 65 LEU B O 1
ATOM 1491 N N . PRO B 1 66 ? 13.711 -19.281 -14.578 1 91.88 66 PRO B N 1
ATOM 1492 C CA . PRO B 1 66 ? 14.203 -20.438 -13.828 1 91.88 66 PRO B CA 1
ATOM 1493 C C . PRO B 1 66 ? 13.594 -20.531 -12.43 1 91.88 66 PRO B C 1
ATOM 1495 O O . PRO B 1 66 ? 13.227 -19.516 -11.844 1 91.88 66 PRO B O 1
ATOM 1498 N N . PRO B 1 67 ? 13.539 -21.812 -11.953 1 89.19 67 PRO B N 1
ATOM 1499 C CA . PRO B 1 67 ? 13.07 -21.953 -10.578 1 89.19 67 PRO B CA 1
ATOM 1500 C C . PRO B 1 67 ? 13.883 -21.125 -9.586 1 89.19 67 PRO B C 1
ATOM 1502 O O . PRO B 1 67 ? 15.109 -21.047 -9.703 1 89.19 67 PRO B O 1
ATOM 1505 N N . GLY B 1 68 ? 13.188 -20.516 -8.688 1 92.62 68 GLY B N 1
ATOM 1506 C CA . GLY B 1 68 ? 13.875 -19.75 -7.66 1 92.62 68 GLY B CA 1
ATOM 1507 C C . GLY B 1 68 ? 14.219 -18.328 -8.094 1 92.62 68 GLY B C 1
ATOM 1508 O O . GLY B 1 68 ? 14.898 -17.609 -7.371 1 92.62 68 GLY B O 1
ATOM 1509 N N . SER B 1 69 ? 13.773 -17.875 -9.211 1 96.56 69 SER B N 1
ATOM 1510 C CA . SER B 1 69 ? 14.117 -16.578 -9.789 1 96.56 69 SER B CA 1
ATOM 1511 C C . SER B 1 69 ? 13.414 -15.445 -9.055 1 96.56 69 SER B C 1
ATOM 1513 O O . SER B 1 69 ? 13.773 -14.273 -9.219 1 96.56 69 SER B O 1
ATOM 1515 N N . VAL B 1 70 ? 12.398 -15.789 -8.25 1 97.56 70 VAL B N 1
ATOM 1516 C CA . VAL B 1 70 ? 11.648 -14.758 -7.535 1 97.56 70 VAL B CA 1
ATOM 1517 C C . VAL B 1 70 ? 11.805 -14.961 -6.027 1 97.56 70 VAL B C 1
ATOM 1519 O O . VAL B 1 70 ? 11.602 -16.062 -5.52 1 97.56 70 VAL B O 1
ATOM 1522 N N . THR B 1 71 ? 12.211 -13.945 -5.391 1 97.69 71 THR B N 1
ATOM 1523 C CA . THR B 1 71 ? 12.195 -13.922 -3.934 1 97.69 71 THR B CA 1
ATOM 1524 C C . THR B 1 71 ? 11.219 -12.875 -3.414 1 97.69 71 THR B C 1
ATOM 1526 O O . THR B 1 71 ? 10.93 -11.898 -4.102 1 97.69 71 THR B O 1
ATOM 1529 N N . LEU B 1 72 ? 10.734 -13.148 -2.299 1 98.44 72 LEU B N 1
ATOM 1530 C CA . LEU B 1 72 ? 9.781 -12.242 -1.678 1 98.44 72 LEU B CA 1
ATOM 1531 C C . LEU B 1 72 ? 9.922 -12.258 -0.159 1 98.44 72 LEU B C 1
ATOM 1533 O O . LEU B 1 72 ? 10.047 -13.328 0.444 1 98.44 72 LEU B O 1
ATOM 1537 N N . LYS B 1 73 ? 9.922 -11.086 0.498 1 98.75 73 LYS B N 1
ATOM 1538 C CA . LYS B 1 73 ? 9.945 -10.922 1.948 1 98.75 73 LYS B CA 1
ATOM 1539 C C . LYS B 1 73 ? 8.883 -9.93 2.402 1 98.75 73 LYS B C 1
ATOM 1541 O O . LYS B 1 73 ? 8.938 -8.75 2.043 1 98.75 73 LYS B O 1
ATOM 1546 N N . ILE B 1 74 ? 7.969 -10.406 3.184 1 98.81 74 ILE B N 1
ATOM 1547 C CA . ILE B 1 74 ? 6.941 -9.531 3.734 1 98.81 74 ILE B CA 1
ATOM 1548 C C . ILE B 1 74 ? 7.559 -8.617 4.793 1 98.81 74 ILE B C 1
ATOM 1550 O O . ILE B 1 74 ? 8.211 -9.094 5.727 1 98.81 74 ILE B O 1
ATOM 1554 N N . THR B 1 75 ? 7.383 -7.395 4.684 1 98.62 75 THR B N 1
ATOM 1555 C CA . THR B 1 75 ? 7.871 -6.398 5.633 1 98.62 75 THR B CA 1
ATOM 1556 C C . THR B 1 75 ? 6.789 -6.051 6.652 1 98.62 75 THR B C 1
ATOM 1558 O O . THR B 1 75 ? 7.094 -5.754 7.809 1 98.62 75 THR B O 1
ATOM 1561 N N . GLN B 1 76 ? 5.562 -5.988 6.23 1 98.75 76 GLN B N 1
ATOM 1562 C CA . GLN B 1 76 ? 4.406 -5.688 7.062 1 98.75 76 GLN B CA 1
ATOM 1563 C C . GLN B 1 76 ? 3.152 -6.387 6.543 1 98.75 76 GLN B C 1
ATOM 1565 O O . GLN B 1 76 ? 2.91 -6.418 5.332 1 98.75 76 GLN B O 1
ATOM 1570 N N . PHE B 1 77 ? 2.416 -7.008 7.391 1 98.88 77 PHE B N 1
ATOM 1571 C CA . PHE B 1 77 ? 1.193 -7.73 7.059 1 98.88 77 PHE B CA 1
ATOM 1572 C C . PHE B 1 77 ? 0.094 -7.422 8.07 1 98.88 77 PHE B C 1
ATOM 1574 O O . PHE B 1 77 ? 0.33 -7.441 9.273 1 98.88 77 PHE B O 1
ATOM 1581 N N . LEU B 1 78 ? -1.073 -7.051 7.617 1 98.81 78 LEU B N 1
ATOM 1582 C CA . LEU B 1 78 ? -2.26 -6.805 8.43 1 98.81 78 LEU B CA 1
ATOM 1583 C C . LEU B 1 78 ? -3.426 -7.668 7.965 1 98.81 78 LEU B C 1
ATOM 1585 O O . LEU B 1 78 ? -3.627 -7.852 6.762 1 98.81 78 LEU B O 1
ATOM 1589 N N . ARG B 1 79 ? -4.156 -8.117 8.891 1 98.44 79 ARG B N 1
ATOM 1590 C CA . ARG B 1 79 ? -5.434 -8.789 8.664 1 98.44 79 ARG B CA 1
ATOM 1591 C C . ARG B 1 79 ? -6.531 -8.195 9.539 1 98.44 79 ARG B C 1
ATOM 1593 O O . ARG B 1 79 ? -6.391 -8.125 10.758 1 98.44 79 ARG B O 1
ATOM 1600 N N . ASP B 1 80 ? -7.594 -7.703 8.953 1 97.88 80 ASP B N 1
ATOM 1601 C CA . ASP B 1 80 ? -8.766 -7.141 9.617 1 97.88 80 ASP B CA 1
ATOM 1602 C C . ASP B 1 80 ? -10.055 -7.664 9 1 97.88 80 ASP B C 1
ATOM 1604 O O . ASP B 1 80 ? -10.484 -7.184 7.945 1 97.88 80 ASP B O 1
ATOM 1608 N N . GLY B 1 81 ? -10.719 -8.625 9.648 1 96.94 81 GLY B N 1
ATOM 1609 C CA . GLY B 1 81 ? -11.836 -9.32 9.031 1 96.94 81 GLY B CA 1
ATOM 1610 C C . GLY B 1 81 ? -11.461 -10.008 7.73 1 96.94 81 GLY B C 1
ATOM 1611 O O . GLY B 1 81 ? -10.539 -10.828 7.703 1 96.94 81 GLY B O 1
ATOM 1612 N N . ASN B 1 82 ? -12.148 -9.641 6.703 1 98 82 ASN B N 1
ATOM 1613 C CA . ASN B 1 82 ? -11.867 -10.258 5.41 1 98 82 ASN B CA 1
ATOM 1614 C C . ASN B 1 82 ? -10.898 -9.414 4.59 1 98 82 ASN B C 1
ATOM 1616 O O . ASN B 1 82 ? -10.609 -9.734 3.436 1 98 82 ASN B O 1
ATOM 1620 N N . GLN B 1 83 ? -10.398 -8.367 5.137 1 98.62 83 GLN B N 1
ATOM 1621 C CA . GLN B 1 83 ? -9.43 -7.531 4.43 1 98.62 83 GLN B CA 1
ATOM 1622 C C . GLN B 1 83 ? -8.008 -7.852 4.867 1 98.62 83 GLN B C 1
ATOM 1624 O O . GLN B 1 83 ? -7.766 -8.188 6.027 1 98.62 83 GLN B O 1
ATOM 1629 N N . PHE B 1 84 ? -7.094 -7.766 3.914 1 98.81 84 PHE B N 1
ATOM 1630 C CA . PHE B 1 84 ? -5.676 -7.844 4.254 1 98.81 84 PHE B CA 1
ATOM 1631 C C . PHE B 1 84 ? -4.883 -6.777 3.506 1 98.81 84 PHE B C 1
ATOM 1633 O O . PHE B 1 84 ? -5.352 -6.242 2.5 1 98.81 84 PHE B O 1
ATOM 1640 N N . ALA B 1 85 ? -3.752 -6.449 4.008 1 98.88 85 ALA B N 1
ATOM 1641 C CA . ALA B 1 85 ? -2.762 -5.578 3.379 1 98.88 85 ALA B CA 1
ATOM 1642 C C . ALA B 1 85 ? -1.344 -6.07 3.66 1 98.88 85 ALA B C 1
ATOM 1644 O O . ALA B 1 85 ? -1.052 -6.543 4.762 1 98.88 85 ALA B O 1
ATOM 1645 N N . ASP B 1 86 ? -0.485 -5.988 2.676 1 98.69 86 ASP B N 1
ATOM 1646 C CA . ASP B 1 86 ? 0.912 -6.336 2.918 1 98.69 86 ASP B CA 1
ATOM 1647 C C . ASP B 1 86 ? 1.849 -5.414 2.143 1 98.69 86 ASP B C 1
ATOM 1649 O O . ASP B 1 86 ? 1.476 -4.879 1.097 1 98.69 86 ASP B O 1
ATOM 1653 N N . ARG B 1 87 ? 2.91 -5.141 2.693 1 98.75 87 ARG B N 1
ATOM 1654 C CA . ARG B 1 87 ? 4.086 -4.535 2.076 1 98.75 87 ARG B CA 1
ATOM 1655 C C . ARG B 1 87 ? 5.258 -5.508 2.061 1 98.75 87 ARG B C 1
ATOM 1657 O O . ARG B 1 87 ? 5.617 -6.074 3.096 1 98.75 87 ARG B O 1
ATOM 1664 N N . HIS B 1 88 ? 5.82 -5.738 0.821 1 98.88 88 HIS B N 1
ATOM 1665 C CA . HIS B 1 88 ? 6.91 -6.707 0.751 1 98.88 88 HIS B CA 1
ATOM 1666 C C . HIS B 1 88 ? 7.977 -6.262 -0.243 1 98.88 88 HIS B C 1
ATOM 1668 O O . HIS B 1 88 ? 7.699 -5.473 -1.147 1 98.88 88 HIS B O 1
ATOM 1674 N N . SER B 1 89 ? 9.133 -6.691 -0.034 1 98.62 89 SER B N 1
ATOM 1675 C CA . SER B 1 89 ? 10.234 -6.578 -0.982 1 98.62 89 SER B CA 1
ATOM 1676 C C . SER B 1 89 ? 10.383 -7.844 -1.817 1 98.62 89 SER B C 1
ATOM 1678 O O . SER B 1 89 ? 10.141 -8.945 -1.324 1 98.62 89 SER B O 1
ATOM 1680 N N . SER B 1 90 ? 10.734 -7.691 -3.059 1 98.62 90 SER B N 1
ATOM 1681 C CA . SER B 1 90 ? 10.93 -8.836 -3.943 1 98.62 90 SER B CA 1
ATOM 1682 C C . SER B 1 90 ? 12.109 -8.617 -4.883 1 98.62 90 SER B C 1
ATOM 1684 O O . SER B 1 90 ? 12.516 -7.48 -5.117 1 98.62 90 SER B O 1
ATOM 1686 N N . THR B 1 91 ? 12.664 -9.664 -5.324 1 98.38 91 THR B N 1
ATOM 1687 C CA . THR B 1 91 ? 13.609 -9.68 -6.438 1 98.38 91 THR B CA 1
ATOM 1688 C C . THR B 1 91 ? 13.172 -10.68 -7.504 1 98.38 91 THR B C 1
ATOM 1690 O O . THR B 1 91 ? 12.539 -11.688 -7.195 1 98.38 91 THR B O 1
ATOM 1693 N N . MET B 1 92 ? 13.438 -10.367 -8.672 1 97.75 92 MET B N 1
ATOM 1694 C CA . MET B 1 92 ? 13.234 -11.258 -9.812 1 97.75 92 MET B CA 1
ATOM 1695 C C . MET B 1 92 ? 14.484 -11.336 -10.68 1 97.75 92 MET B C 1
ATOM 1697 O O . MET B 1 92 ? 15.008 -10.305 -11.109 1 97.75 92 MET B O 1
ATOM 1701 N N . THR B 1 93 ? 14.969 -12.469 -10.852 1 96.94 93 THR B N 1
ATOM 1702 C CA . THR B 1 93 ? 16.094 -12.703 -11.734 1 96.94 93 THR B CA 1
ATOM 1703 C C . THR B 1 93 ? 15.625 -13.148 -13.117 1 96.94 93 THR B C 1
ATOM 1705 O O . THR B 1 93 ? 14.984 -14.188 -13.258 1 96.94 93 THR B O 1
ATOM 1708 N N . MET B 1 94 ? 16.078 -12.406 -14.109 1 94.06 94 MET B N 1
ATOM 1709 C CA . MET B 1 94 ? 15.688 -12.719 -15.484 1 94.06 94 MET B CA 1
ATOM 1710 C C . MET B 1 94 ? 16.609 -13.766 -16.078 1 94.06 94 MET B C 1
ATOM 1712 O O . MET B 1 94 ? 17.688 -14.031 -15.547 1 94.06 94 MET B O 1
ATOM 1716 N N . PRO B 1 95 ? 16.156 -14.305 -17.234 1 93 95 PRO B N 1
ATOM 1717 C CA . PRO B 1 95 ? 16.984 -15.336 -17.859 1 93 95 PRO B CA 1
ATOM 1718 C C . PRO B 1 95 ? 18.359 -14.828 -18.266 1 93 95 PRO B C 1
ATOM 1720 O O . PRO B 1 95 ? 19.328 -15.594 -18.281 1 93 95 PRO B O 1
ATOM 1723 N N . ASP B 1 96 ? 18.484 -13.625 -18.516 1 93.81 96 ASP B N 1
ATOM 1724 C CA . ASP B 1 96 ? 19.781 -13.07 -18.922 1 93.81 96 ASP B CA 1
ATOM 1725 C C . ASP B 1 96 ? 20.641 -12.742 -17.703 1 93.81 96 ASP B C 1
ATOM 1727 O O . ASP B 1 96 ? 21.734 -12.211 -17.828 1 93.81 96 ASP B O 1
ATOM 1731 N N . GLY B 1 97 ? 20.078 -12.977 -16.547 1 93.62 97 GLY B N 1
ATOM 1732 C CA . GLY B 1 97 ? 20.844 -12.812 -15.32 1 93.62 97 GLY B CA 1
ATOM 1733 C C . GLY B 1 97 ? 20.578 -11.492 -14.625 1 93.62 97 GLY B C 1
ATOM 1734 O O . GLY B 1 97 ? 21 -11.289 -13.484 1 93.62 97 GLY B O 1
ATOM 1735 N N . LYS B 1 98 ? 19.969 -10.617 -15.25 1 95.62 98 LYS B N 1
ATOM 1736 C CA . LYS B 1 98 ? 19.641 -9.328 -14.633 1 95.62 98 LYS B CA 1
ATOM 1737 C C . LYS B 1 98 ? 18.656 -9.508 -13.484 1 95.62 98 LYS B C 1
ATOM 1739 O O . LYS B 1 98 ? 17.688 -10.258 -13.594 1 95.62 98 LYS B O 1
ATOM 1744 N N . VAL B 1 99 ? 18.984 -8.867 -12.367 1 97.31 99 VAL B N 1
ATOM 1745 C CA . VAL B 1 99 ? 18.141 -8.945 -11.18 1 97.31 99 VAL B CA 1
ATOM 1746 C C . VAL B 1 99 ? 17.406 -7.625 -10.984 1 97.31 99 VAL B C 1
ATOM 1748 O O . VAL B 1 99 ? 18.031 -6.562 -10.922 1 97.31 99 VAL B O 1
ATOM 1751 N N . GLY B 1 100 ? 16.078 -7.723 -10.938 1 97.56 100 GLY B N 1
ATOM 1752 C CA . GLY B 1 100 ? 15.25 -6.586 -10.57 1 97.56 100 GLY B CA 1
ATOM 1753 C C . GLY B 1 100 ? 14.742 -6.656 -9.148 1 97.56 100 GLY B C 1
ATOM 1754 O O . GLY B 1 100 ? 14.398 -7.734 -8.656 1 97.56 100 GLY B O 1
ATOM 1755 N N . ALA B 1 101 ? 14.766 -5.488 -8.445 1 98.25 101 ALA B N 1
ATOM 1756 C CA . ALA B 1 101 ? 14.211 -5.391 -7.094 1 98.25 101 ALA B CA 1
ATOM 1757 C C . ALA B 1 101 ? 12.992 -4.469 -7.066 1 98.25 101 ALA B C 1
ATOM 1759 O O . ALA B 1 101 ? 12.898 -3.529 -7.859 1 98.25 101 ALA B O 1
ATOM 1760 N N . ALA B 1 102 ? 12.109 -4.781 -6.113 1 98.19 102 ALA B N 1
ATOM 1761 C CA . ALA B 1 102 ? 10.906 -3.959 -6.016 1 98.19 102 ALA B CA 1
ATOM 1762 C C . ALA B 1 102 ? 10.344 -3.984 -4.602 1 98.19 102 ALA B C 1
ATOM 1764 O O . ALA B 1 102 ? 10.648 -4.883 -3.816 1 98.19 102 ALA B O 1
ATOM 1765 N N . GLU B 1 103 ? 9.633 -2.988 -4.242 1 98.56 103 GLU B N 1
ATOM 1766 C CA . GLU B 1 103 ? 8.75 -2.932 -3.08 1 98.56 103 GLU B CA 1
ATOM 1767 C C . GLU B 1 103 ? 7.285 -2.85 -3.502 1 98.56 103 GLU B C 1
ATOM 1769 O O . GLU B 1 103 ? 6.91 -1.984 -4.297 1 98.56 103 GLU B O 1
ATOM 1774 N N . THR B 1 104 ? 6.508 -3.766 -3.039 1 98.75 104 THR B N 1
ATOM 1775 C CA . THR B 1 104 ? 5.102 -3.846 -3.41 1 98.75 104 THR B CA 1
ATOM 1776 C C . THR B 1 104 ? 4.207 -3.457 -2.232 1 98.75 104 THR B C 1
ATOM 1778 O O . THR B 1 104 ? 4.461 -3.861 -1.097 1 98.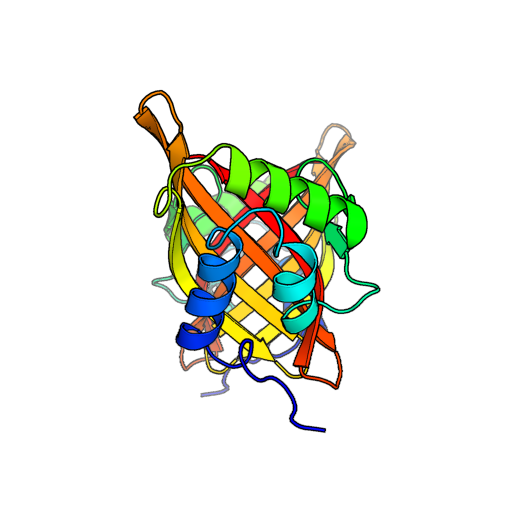75 104 THR B O 1
ATOM 1781 N N . PHE B 1 105 ? 3.27 -2.586 -2.445 1 98.94 105 PHE B N 1
ATOM 1782 C CA . PHE B 1 105 ? 2.156 -2.268 -1.557 1 98.94 105 PHE B CA 1
ATOM 1783 C C . PHE B 1 105 ? 0.863 -2.893 -2.064 1 98.94 105 PHE B C 1
ATOM 1785 O O . PHE B 1 105 ? 0.381 -2.543 -3.145 1 98.94 105 PHE B O 1
ATOM 1792 N N . MET B 1 106 ? 0.305 -3.809 -1.279 1 98.94 106 MET B N 1
ATOM 1793 C CA . MET B 1 106 ? -0.811 -4.613 -1.767 1 98.94 106 MET B CA 1
ATOM 1794 C C . MET B 1 106 ? -1.956 -4.625 -0.76 1 98.94 106 MET B C 1
ATOM 1796 O O . MET B 1 106 ? -1.729 -4.754 0.444 1 98.94 106 MET B O 1
ATOM 1800 N N . PHE B 1 107 ? -3.182 -4.434 -1.234 1 98.94 107 PHE B N 1
ATOM 1801 C CA . PHE B 1 107 ? -4.422 -4.59 -0.481 1 98.94 107 PHE B CA 1
ATOM 1802 C C . PHE B 1 107 ? -5.316 -5.645 -1.125 1 98.94 107 PHE B C 1
ATOM 1804 O O . PHE B 1 107 ? -5.316 -5.801 -2.348 1 98.94 107 PHE B O 1
ATOM 1811 N N . GLY B 1 108 ? -6.062 -6.316 -0.293 1 98.81 108 GLY B N 1
ATOM 1812 C CA . GLY B 1 108 ? -6.98 -7.297 -0.851 1 98.81 108 GLY B CA 1
ATOM 1813 C C . GLY B 1 108 ? -8.039 -7.754 0.138 1 98.81 108 GLY B C 1
ATOM 1814 O O . GLY B 1 108 ? -8.086 -7.27 1.27 1 98.81 108 GLY B O 1
ATOM 1815 N N . GLU B 1 109 ? -8.883 -8.617 -0.364 1 98.69 109 GLU B N 1
ATOM 1816 C CA . GLU B 1 109 ? -9.914 -9.258 0.441 1 98.69 109 GLU B CA 1
ATOM 1817 C C . GLU B 1 109 ? -9.953 -10.766 0.199 1 98.69 109 GLU B C 1
ATOM 1819 O O . GLU B 1 109 ? -9.633 -11.227 -0.897 1 98.69 109 GLU B O 1
ATOM 1824 N N . VAL B 1 110 ? -10.344 -11.43 1.217 1 98.44 110 VAL B N 1
ATOM 1825 C CA . VAL B 1 110 ? -10.516 -12.875 1.114 1 98.44 110 VAL B CA 1
ATOM 1826 C C . VAL B 1 110 ? -12 -13.219 1.133 1 98.44 110 VAL B C 1
ATOM 1828 O O . VAL B 1 110 ? -12.797 -12.547 1.793 1 98.44 110 VAL B O 1
ATOM 1831 N N . ALA B 1 111 ? -12.336 -14.234 0.393 1 98.25 111 ALA B N 1
ATOM 1832 C CA . ALA B 1 111 ? -13.68 -14.805 0.414 1 98.25 111 ALA B CA 1
ATOM 1833 C C . ALA B 1 111 ? -13.898 -15.656 1.661 1 98.25 111 ALA B C 1
ATOM 1835 O O . ALA B 1 111 ? -12.969 -15.859 2.451 1 98.25 111 ALA B O 1
ATOM 1836 N N . GLU B 1 112 ? -15.117 -16.094 1.826 1 96.94 112 GLU B N 1
ATOM 1837 C CA . GLU B 1 112 ? -15.5 -16.875 2.994 1 96.94 112 GLU B CA 1
ATOM 1838 C C . GLU B 1 112 ? -14.688 -18.172 3.076 1 96.94 112 GLU B C 1
ATOM 1840 O O . GLU B 1 112 ? -14.367 -18.641 4.168 1 96.94 112 GLU B O 1
ATOM 1845 N N . ASP B 1 113 ? -14.312 -18.688 1.951 1 97.06 113 ASP B N 1
ATOM 1846 C CA . ASP B 1 113 ? -13.594 -19.953 1.938 1 97.06 113 ASP B CA 1
ATOM 1847 C C . ASP B 1 113 ? -12.094 -19.734 2.127 1 97.06 113 ASP B C 1
ATOM 1849 O O . ASP B 1 113 ? -11.305 -20.688 2.057 1 97.06 113 ASP B O 1
ATOM 1853 N N . GLY B 1 114 ? -11.664 -18.484 2.277 1 97.31 114 GLY B N 1
ATOM 1854 C CA . GLY B 1 114 ? -10.281 -18.172 2.619 1 97.31 114 GLY B CA 1
ATOM 1855 C C . GLY B 1 114 ? -9.438 -17.797 1.414 1 97.31 114 GLY B C 1
ATOM 1856 O O . GLY B 1 114 ? -8.32 -17.312 1.562 1 97.31 114 GLY B O 1
ATOM 1857 N N . ARG B 1 115 ? -9.969 -18.031 0.206 1 98.69 115 ARG B N 1
ATOM 1858 C CA . ARG B 1 115 ? -9.25 -17.672 -1.006 1 98.69 115 ARG B CA 1
ATOM 1859 C C . ARG B 1 115 ? -9.328 -16.156 -1.254 1 98.69 115 ARG B C 1
ATOM 1861 O O . ARG B 1 115 ? -10.25 -15.5 -0.777 1 98.69 115 ARG B O 1
ATOM 1868 N N . ILE B 1 116 ? -8.383 -15.68 -1.986 1 98.88 116 ILE B N 1
ATOM 1869 C CA . ILE B 1 116 ? -8.336 -14.25 -2.27 1 98.88 116 ILE B CA 1
ATOM 1870 C C . ILE B 1 116 ? -9.336 -13.906 -3.365 1 98.88 116 ILE B C 1
ATOM 1872 O O . ILE B 1 116 ? -9.391 -14.57 -4.402 1 98.88 116 ILE B O 1
ATOM 1876 N N . GLU B 1 117 ? -10.086 -12.898 -3.119 1 98.81 117 GLU B N 1
ATOM 1877 C CA . GLU B 1 117 ? -11.102 -12.453 -4.066 1 98.81 117 GLU B CA 1
ATOM 1878 C C . GLU B 1 117 ? -10.555 -11.367 -4.996 1 98.81 117 GLU B C 1
ATOM 1880 O O . GLU B 1 117 ? -10.891 -11.336 -6.18 1 98.81 117 GLU B O 1
ATOM 1885 N N . TRP B 1 118 ? -9.805 -10.469 -4.465 1 98.88 118 TRP B N 1
ATOM 1886 C CA . TRP B 1 118 ? -9.18 -9.445 -5.293 1 98.88 118 TRP B CA 1
ATOM 1887 C C . TRP B 1 118 ? -7.965 -8.836 -4.598 1 98.88 118 TRP B C 1
ATOM 1889 O O . TRP B 1 118 ? -7.855 -8.898 -3.369 1 98.88 118 TRP B O 1
ATOM 1899 N N . VAL B 1 119 ? -7.051 -8.352 -5.406 1 98.94 119 VAL B N 1
ATOM 1900 C CA . VAL B 1 119 ? -5.926 -7.562 -4.91 1 98.94 119 VAL B CA 1
ATOM 1901 C C . VAL B 1 119 ? -5.77 -6.301 -5.754 1 98.94 119 VAL B C 1
ATOM 1903 O O . VAL B 1 119 ? -6.039 -6.312 -6.961 1 98.94 119 VAL B O 1
ATOM 1906 N N . VAL B 1 120 ? -5.434 -5.219 -5.129 1 98.88 120 VAL B N 1
ATOM 1907 C CA . VAL B 1 120 ? -4.941 -3.982 -5.723 1 98.88 120 VAL B CA 1
ATOM 1908 C C . VAL B 1 120 ? -3.525 -3.697 -5.23 1 98.88 120 VAL B C 1
ATOM 1910 O O . VAL B 1 120 ? -3.26 -3.742 -4.027 1 98.88 120 VAL B O 1
ATOM 1913 N N . GLU B 1 121 ? -2.67 -3.471 -6.18 1 98.81 121 GLU B N 1
ATOM 1914 C CA . GLU B 1 121 ? -1.291 -3.283 -5.738 1 98.81 121 GLU B CA 1
ATOM 1915 C C . GLU B 1 121 ? -0.576 -2.24 -6.594 1 98.81 121 GLU B C 1
ATOM 1917 O O . GLU B 1 121 ? -0.988 -1.967 -7.723 1 98.81 121 GLU B O 1
ATOM 1922 N N . THR B 1 122 ? 0.387 -1.579 -6.078 1 98.62 122 THR B N 1
ATOM 1923 C CA . THR B 1 122 ? 1.368 -0.75 -6.77 1 98.62 122 THR B CA 1
ATOM 1924 C C . THR B 1 122 ? 2.787 -1.214 -6.453 1 98.62 122 THR B C 1
ATOM 19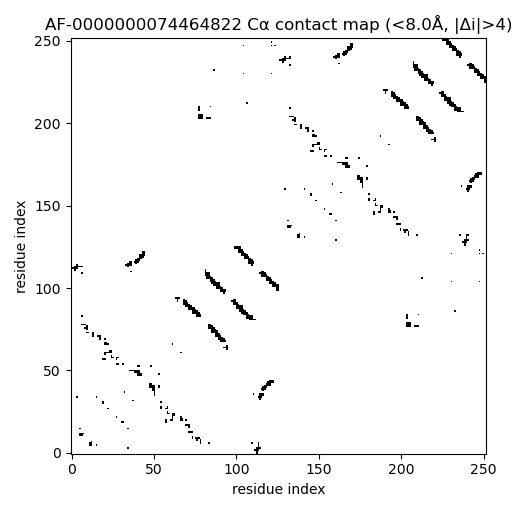26 O O . THR B 1 122 ? 3.066 -1.654 -5.336 1 98.62 122 THR B O 1
ATOM 1929 N N . VAL B 1 123 ? 3.617 -1.231 -7.422 1 97.88 123 VAL B N 1
ATOM 1930 C CA . VAL B 1 123 ? 4.957 -1.804 -7.34 1 97.88 123 VAL B CA 1
ATOM 1931 C C . VAL B 1 123 ? 6 -0.718 -7.594 1 97.88 123 VAL B C 1
ATOM 1933 O O . VAL B 1 123 ? 6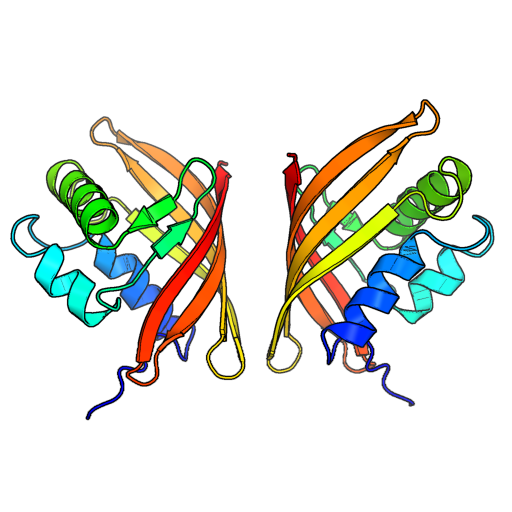.047 -0.136 -8.68 1 97.88 123 VAL B O 1
ATOM 1936 N N . LYS B 1 124 ? 6.77 -0.403 -6.613 1 96.88 124 LYS B N 1
ATOM 1937 C CA . LYS B 1 124 ? 7.895 0.518 -6.746 1 96.88 124 LYS B CA 1
ATOM 1938 C C . LYS B 1 124 ? 9.172 -0.227 -7.121 1 96.88 124 LYS B C 1
ATOM 1940 O O . LYS B 1 124 ? 9.734 -0.955 -6.301 1 96.88 124 LYS B O 1
ATOM 1945 N N . ARG B 1 125 ? 9.625 0.006 -8.344 1 94.25 125 ARG B N 1
ATOM 1946 C CA . ARG B 1 125 ? 10.875 -0.617 -8.781 1 94.25 125 ARG B CA 1
ATOM 1947 C C . ARG B 1 125 ? 12.086 0.138 -8.242 1 94.25 125 ARG B C 1
ATOM 1949 O O . ARG B 1 125 ? 12.078 1.37 -8.195 1 94.25 125 ARG B O 1
ATOM 1956 N N . LYS B 1 126 ? 12.945 -0.65 -7.789 1 89.31 126 LYS B N 1
ATOM 1957 C CA . LYS B 1 126 ? 14.156 -0.077 -7.219 1 89.31 126 LYS B CA 1
ATOM 1958 C C . LYS B 1 126 ? 15.312 -0.112 -8.219 1 89.31 126 LYS B C 1
ATOM 1960 O O . LYS B 1 126 ? 15.383 -1.01 -9.062 1 89.31 126 LYS B O 1
#

pLDDT: mean 96.42, std 6.91, range [46.09, 98.94]

Nearest PDB structures (foldseek):
  7s5n-assembly2_D  TM=7.585E-01  e=1.666E-07  Mycobacterium marinum M
  2imj-assembly2_D  TM=8.066E-01  e=1.373E-05  Pseudomonas protegens Pf-5
  3f14-assembly1_A-2  TM=7.027E-01  e=3.566E-06  Cytophaga hutchinsonii ATCC 33406
  3er7-assembly1_A  TM=7.541E-01  e=1.291E-05  Exiguobacterium sibiricum 255-15
  5aig-assembly2_B  TM=7.672E-01  e=4.675E-05  unidentified

Foldseek 3Di:
DQQDALQVDQVSVQVLVLCLLDDALVCNLVSLVVAAPQQEWEAEPPDIDGSVRVSVVSSVNNVFADPPQKHKAWPDWDDDPFKIWTWMKMWGAGPVGDIWIKIKTKIFGADPSNHTRYMYMYIGTD/DQQDALQVDQVSVQVLVLCLLDDALVCNLVSLVVAAPQQEWEAEPPDIDGSVRVSVVSSVNNVFADPPQKHKAWPDWDDDPFKIWTWMKMWGAGPVGDIWIKIKTKIFGADPSNHTRYMYMYIGTD

Secondary structure (DSSP, 8-state):
-----GGGSHHHHHHHHHHTT-S-GGGHHHHHHTTEEEEEEEE-SS-EEEHHHHHHHHHHHHHHSPTT-EEEEEEEEEEETTEEEEEEEEEEE-TTS-EEEEEEEEEEEE-TTS-EEEEEEEEEE-/-----GGGSHHHHHHHHHHTT-S-GGGHHHHHHTTEEEEEEEE-SS-EEEHHHHHHHHHHHHHHSPTT-EEEEEEEEEEETTEEEEEEEEEEE-TTS-EEEEEEEEEEEE-TTS-EEEEEEEEEE-

Solvent-accessible surface area (backbone atoms only — not comparable to full-atom values): 13124 Å² total; per-residue (Å²): 124,88,54,48,59,43,72,71,42,61,68,49,32,42,51,53,62,51,49,61,57,51,68,62,42,89,49,35,56,67,58,46,54,71,50,29,38,87,78,14,35,42,32,49,86,85,52,74,31,45,41,68,54,43,40,52,52,43,24,50,46,26,68,61,34,58,82,79,28,59,49,70,46,74,75,45,67,42,53,40,89,51,34,36,38,39,32,31,41,35,35,38,37,44,82,88,63,52,72,47,39,35,41,36,46,37,38,35,33,40,42,92,59,34,23,34,36,36,39,43,36,45,72,47,75,102,125,87,54,48,59,45,72,70,42,60,66,48,31,43,52,52,61,52,49,62,59,52,68,62,43,92,47,34,57,66,60,45,56,72,49,30,39,87,78,14,35,42,32,48,84,84,52,74,30,45,40,69,55,44,39,53,51,44,24,50,46,27,68,62,35,58,85,79,29,60,48,69,44,74,76,43,67,41,53,39,88,51,35,35,38,38,33,29,40,35,37,38,39,43,81,87,62,53,72,46,41,33,40,36,45,36,38,36,34,40,44,91,57,34,22,32,37,35,39,44,36,46,71,46,74,101

InterPro domains:
  IPR032710 NTF2-like domain superfamily [SSF54427] (27-120)

Radius of gyration: 20.03 Å; Cα contacts (8 Å, |Δi|>4): 525; chains: 2; bounding box: 36×56×48 Å